Protein AF-A0A0S8G5G5-F1 (afdb_monomer_lite)

pLDDT: mean 78.83, std 19.25, range [35.25, 97.25]

Sequence (261 aa):
MRQYLTKAQRDAYEEDRRTFQDQLSNPAVQEKAAVRRELRKVEQILSTQSPPELKGADLDKAVKAEKELREEIVPNMLSQEEMRKNPPGAVGRERAFQKRYKEKILAWKNLRRAIERDSDDPDLSNLEVYRPTVSQLNMQNAQIPGRDYNFPSERFQANYDQVKWNKSNPETTMTALPDSYEVTSTEDVVLVDPATDESQNLRDEMRGIKAENETLKSSAGPAKPIHKRGKMSAEQRKIQSERMKAYHARKRAEKAAKEVS

Foldseek 3Di:
DDAADAQVRLVVLVVLLVVLVVLCVDPPNPPNVVSVVVNVVSVVNCVPRQADADDDPRLVVLVVLLVVLLVVLQVQADAPLCVQLVAPCSVVSNVVSCVVCVVSLRSNLSSQCNNPVNDPDPCSSPSVVSHHHPDDPASPNRPDGDPPPPPVDPVNVVVCVVDDPDPDDPPPDPPDPPPDPPPDDDDDDPPDDPPDPVVVVVVVVVVVVVVVVVVVVVPPPDDDDPPPPPPQDPVRVVVVVVVVVVVVVVVVVVVVVVVVD

Secondary structure (DSSP, 8-state):
-PPPPPHHHHHHHHHHHHHHHHHHH-TT-S-HHHHHHHHHHHHHHHHHHSPP---THHHHHHHHHHHHHHHHHGGGSPPHHHHHH--TTHHHHHHHHHHHHHHHHHHHHHHHHHHTTT---TTTT-GGGGS--------TT-SSPPP---SSPHHHHTT-TTS---TT-TT-------S--------------S--THHHHHHHHHHHHHHHHHHHHS--PPPPP--------HHHHHHHHHHHHHHHHHHHHHHHHHHH-

Structure (mmCIF, N/CA/C/O backbone):
data_AF-A0A0S8G5G5-F1
#
_entry.id   AF-A0A0S8G5G5-F1
#
loop_
_atom_site.group_PDB
_atom_site.id
_atom_site.type_symbol
_atom_site.label_atom_id
_atom_site.label_alt_id
_atom_site.label_comp_id
_atom_site.label_asym_id
_atom_site.label_entity_id
_atom_site.label_seq_id
_atom_site.pdbx_PDB_ins_code
_atom_site.Cartn_x
_atom_site.Cartn_y
_atom_site.Cartn_z
_atom_site.occupancy
_atom_site.B_iso_or_equiv
_atom_site.auth_seq_id
_atom_site.auth_comp_id
_atom_site.auth_asym_id
_atom_site.auth_atom_id
_atom_site.pdbx_PDB_model_num
ATOM 1 N N . MET A 1 1 ? -5.894 10.111 -3.283 1.00 79.38 1 MET A N 1
ATOM 2 C CA . MET A 1 1 ? -6.626 8.869 -2.945 1.00 79.38 1 MET A CA 1
ATOM 3 C C . MET A 1 1 ? -5.938 8.189 -1.763 1.00 79.38 1 MET A C 1
ATOM 5 O O . MET A 1 1 ? -4.712 8.140 -1.764 1.00 79.38 1 MET A O 1
ATOM 9 N N . ARG A 1 2 ? -6.680 7.753 -0.736 1.00 87.75 2 ARG A N 1
ATOM 10 C CA . ARG A 1 2 ? -6.112 6.969 0.380 1.00 87.75 2 ARG A CA 1
ATOM 11 C C . ARG A 1 2 ? -6.119 5.485 0.014 1.00 87.75 2 ARG A C 1
ATOM 13 O O . ARG A 1 2 ? -6.984 5.055 -0.743 1.00 87.75 2 ARG A O 1
ATOM 20 N N . GLN A 1 3 ? -5.141 4.742 0.515 1.00 91.69 3 GLN A N 1
ATOM 21 C CA . GLN A 1 3 ? -5.057 3.301 0.312 1.00 91.69 3 GLN A CA 1
ATOM 22 C C . GLN A 1 3 ? -5.975 2.592 1.314 1.00 91.69 3 GLN A C 1
ATOM 24 O O . GLN A 1 3 ? -6.010 2.993 2.477 1.00 91.69 3 GLN A O 1
ATOM 29 N N . TYR A 1 4 ? -6.711 1.572 0.875 1.00 94.56 4 TYR A N 1
ATOM 30 C CA . TYR A 1 4 ? -7.494 0.732 1.783 1.00 94.56 4 TYR A CA 1
ATOM 31 C C . TYR A 1 4 ? -6.597 -0.142 2.652 1.00 94.56 4 TYR A C 1
ATOM 33 O O . TYR A 1 4 ? -5.472 -0.431 2.262 1.00 94.56 4 TYR A O 1
ATOM 41 N N . LEU A 1 5 ? -7.086 -0.589 3.802 1.00 93.81 5 LEU A N 1
ATOM 42 C CA . LEU A 1 5 ? -6.375 -1.497 4.705 1.00 93.81 5 LEU A CA 1
ATOM 43 C C . LEU A 1 5 ? -6.316 -2.925 4.141 1.00 93.81 5 LEU A C 1
ATOM 45 O O . LEU A 1 5 ? -7.203 -3.336 3.394 1.00 93.81 5 LEU A O 1
ATOM 49 N N . THR A 1 6 ? -5.265 -3.677 4.481 1.00 93.25 6 THR A N 1
ATOM 50 C CA . THR A 1 6 ? -5.245 -5.139 4.263 1.00 93.25 6 THR A CA 1
ATOM 51 C C . THR A 1 6 ? -6.151 -5.843 5.274 1.00 93.25 6 THR A C 1
ATOM 53 O O . THR A 1 6 ? -6.506 -5.246 6.291 1.00 93.25 6 THR A O 1
ATOM 56 N N . LYS A 1 7 ? -6.499 -7.117 5.040 1.00 92.88 7 LYS A N 1
ATOM 57 C CA . LYS A 1 7 ? -7.251 -7.926 6.012 1.00 92.88 7 LYS A CA 1
ATOM 58 C C . LYS A 1 7 ? -6.586 -7.929 7.389 1.00 92.88 7 LYS A C 1
ATOM 60 O O . LYS A 1 7 ? -7.182 -7.417 8.325 1.00 92.88 7 LYS A O 1
ATOM 65 N N . ALA A 1 8 ? -5.314 -8.317 7.465 1.00 93.00 8 ALA A N 1
ATOM 66 C CA . ALA A 1 8 ? -4.553 -8.314 8.717 1.00 93.00 8 ALA A CA 1
ATOM 67 C C . ALA A 1 8 ? -4.558 -6.953 9.446 1.00 93.00 8 ALA A C 1
ATOM 69 O O . ALA A 1 8 ? -4.648 -6.897 10.668 1.00 93.00 8 ALA A O 1
ATOM 70 N N . GLN A 1 9 ? -4.489 -5.836 8.710 1.00 93.69 9 GLN A N 1
ATOM 71 C CA . GLN A 1 9 ? -4.572 -4.503 9.316 1.00 93.69 9 GLN A CA 1
ATOM 72 C C . GLN A 1 9 ? -5.971 -4.198 9.856 1.00 93.69 9 GLN A C 1
ATOM 74 O O . GLN A 1 9 ? -6.088 -3.571 10.904 1.00 93.69 9 GLN A O 1
ATOM 79 N N . ARG A 1 10 ? -7.030 -4.606 9.147 1.00 94.38 10 ARG A N 1
ATOM 80 C CA . ARG A 1 10 ? -8.406 -4.443 9.631 1.00 94.38 10 ARG A CA 1
ATOM 81 C C . ARG A 1 10 ? -8.645 -5.276 10.876 1.00 94.38 10 ARG A C 1
ATOM 83 O O . ARG A 1 10 ? -9.147 -4.719 11.840 1.00 94.38 10 ARG A O 1
ATOM 90 N N . ASP A 1 11 ? -8.214 -6.532 10.875 1.00 95.06 11 ASP A N 1
ATOM 91 C CA . ASP A 1 11 ? -8.360 -7.438 12.016 1.00 95.06 11 ASP A CA 1
ATOM 92 C C . ASP A 1 11 ? -7.661 -6.856 13.258 1.00 95.06 11 ASP A C 1
ATOM 94 O O . ASP A 1 11 ? -8.265 -6.786 14.327 1.00 95.06 11 ASP A O 1
ATOM 98 N N . ALA A 1 12 ? -6.449 -6.307 13.099 1.00 95.94 12 ALA A N 1
ATOM 99 C CA . ALA A 1 12 ? -5.741 -5.607 14.174 1.00 95.94 12 ALA A CA 1
ATOM 100 C C . ALA A 1 12 ? -6.501 -4.365 14.682 1.00 95.94 12 ALA A C 1
ATOM 102 O O . ALA A 1 12 ? -6.643 -4.167 15.886 1.00 95.94 12 ALA A O 1
ATOM 103 N N . TYR A 1 13 ? -7.046 -3.534 13.787 1.00 96.56 13 TYR A N 1
ATOM 104 C CA . TYR A 1 13 ? -7.855 -2.381 14.201 1.00 96.56 13 TYR A CA 1
ATOM 105 C C . TYR A 1 13 ? -9.195 -2.784 14.831 1.00 96.56 13 TYR A C 1
ATOM 107 O O . TYR A 1 13 ? -9.725 -2.061 15.675 1.00 96.56 13 TYR A O 1
ATOM 115 N N . GLU A 1 14 ? -9.774 -3.914 14.435 1.00 96.31 14 GLU A N 1
ATOM 116 C CA . GLU A 1 14 ? -10.970 -4.462 15.070 1.00 96.31 14 GLU A CA 1
ATOM 117 C C . GLU A 1 14 ? -10.671 -4.996 16.473 1.00 96.31 14 GLU A C 1
ATOM 119 O O . GLU A 1 14 ? -11.476 -4.784 17.383 1.00 96.31 14 GLU A O 1
ATOM 124 N N . GLU A 1 15 ? -9.513 -5.622 16.675 1.00 97.25 15 GLU A N 1
ATOM 125 C CA . GLU A 1 15 ? -9.017 -6.025 17.992 1.00 97.25 15 GLU A CA 1
ATOM 126 C C . GLU A 1 15 ? -8.741 -4.810 18.888 1.00 97.25 15 GLU A C 1
ATOM 128 O O . GLU A 1 15 ? -9.210 -4.768 20.029 1.00 97.25 15 GLU A O 1
ATOM 133 N N . ASP A 1 16 ? -8.094 -3.768 18.361 1.00 95.94 16 ASP A N 1
ATOM 134 C CA . ASP A 1 16 ? -7.905 -2.494 19.066 1.00 95.94 16 ASP A CA 1
ATOM 135 C C . ASP A 1 16 ? -9.255 -1.882 19.465 1.00 95.94 16 ASP A C 1
ATOM 137 O O . ASP A 1 16 ? -9.437 -1.421 20.595 1.00 95.94 16 ASP A O 1
ATOM 141 N N . ARG A 1 17 ? -10.245 -1.910 18.559 1.00 96.38 17 ARG A N 1
ATOM 142 C CA . ARG A 1 17 ? -11.601 -1.420 18.842 1.00 96.38 17 ARG A CA 1
ATOM 143 C C . ARG A 1 17 ? -12.228 -2.175 20.014 1.00 96.38 17 ARG A C 1
ATOM 145 O O . ARG A 1 17 ? -12.787 -1.529 20.899 1.00 96.38 17 ARG A O 1
ATOM 152 N N . ARG A 1 18 ? -12.134 -3.510 20.029 1.00 96.69 18 ARG A N 1
ATOM 153 C CA . ARG A 1 18 ? -12.639 -4.353 21.130 1.00 96.69 18 ARG A CA 1
ATOM 154 C C . ARG A 1 18 ? -11.915 -4.028 22.434 1.00 96.69 18 ARG A C 1
ATOM 156 O O . ARG A 1 18 ? -12.561 -3.724 23.430 1.00 96.69 18 ARG A O 1
ATOM 163 N N . THR A 1 19 ? -10.589 -3.945 22.388 1.00 95.56 19 THR A N 1
ATOM 164 C CA . THR A 1 19 ? -9.748 -3.618 23.545 1.00 95.56 19 THR A CA 1
ATOM 165 C C . THR A 1 19 ? -10.120 -2.264 24.154 1.00 95.56 19 THR A C 1
ATOM 167 O O . THR A 1 19 ? -10.274 -2.145 25.370 1.00 95.56 19 THR A O 1
ATOM 170 N N . PHE A 1 20 ? -10.326 -1.227 23.336 1.00 95.38 20 PHE A N 1
ATOM 171 C CA . PHE A 1 20 ? -10.750 0.085 23.832 1.00 95.38 20 PHE A CA 1
ATOM 172 C C . PHE A 1 20 ? -12.186 0.090 24.368 1.00 95.38 20 PHE A C 1
ATOM 174 O O . PHE A 1 20 ? -12.475 0.817 25.320 1.00 95.38 20 PHE A O 1
ATOM 181 N N . GLN A 1 21 ? -13.086 -0.713 23.798 1.00 95.06 21 GLN A N 1
ATOM 182 C CA . GLN A 1 21 ? -14.440 -0.891 24.329 1.00 95.06 21 GLN A CA 1
ATOM 183 C C . GLN A 1 21 ? -14.411 -1.570 25.708 1.00 95.06 21 GLN A C 1
ATOM 185 O O . GLN A 1 21 ? -15.062 -1.081 26.634 1.00 95.06 21 GLN A O 1
ATOM 190 N N . ASP A 1 22 ? -13.584 -2.600 25.884 1.00 94.88 22 ASP A N 1
ATOM 191 C CA . ASP A 1 22 ? -13.399 -3.296 27.163 1.00 94.88 22 ASP A CA 1
ATOM 192 C C . ASP A 1 22 ? -12.738 -2.397 28.221 1.00 94.88 22 ASP A C 1
ATOM 194 O O . ASP A 1 22 ? -13.136 -2.367 29.386 1.00 94.88 22 ASP A O 1
ATOM 198 N N . GLN A 1 23 ? -11.774 -1.563 27.825 1.00 93.00 23 GLN A N 1
ATOM 199 C CA . GLN A 1 23 ? -11.198 -0.555 28.722 1.00 93.00 23 GLN A CA 1
ATOM 200 C C . GLN A 1 23 ? -12.226 0.496 29.165 1.00 93.00 23 GLN A C 1
ATOM 202 O O . GLN A 1 23 ? -12.142 1.012 30.280 1.00 93.00 23 GLN A O 1
ATOM 207 N N . LEU A 1 24 ? -13.200 0.832 28.314 1.00 93.12 24 LEU A N 1
ATOM 208 C CA . LEU A 1 24 ? -14.263 1.777 28.664 1.00 93.12 24 LEU A CA 1
ATOM 209 C C . LEU A 1 24 ? -15.336 1.164 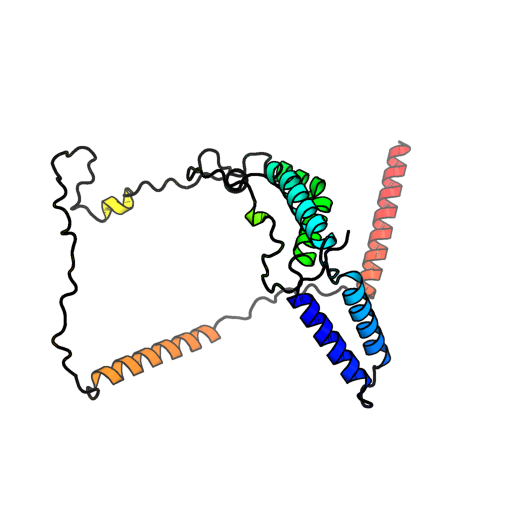29.563 1.00 93.12 24 LEU A C 1
ATOM 211 O O . LEU A 1 24 ? -15.915 1.899 30.373 1.00 93.12 24 LEU A O 1
ATOM 215 N N . SER A 1 25 ? -15.590 -0.141 29.432 1.00 93.50 25 SER A N 1
ATOM 216 C CA . SER A 1 25 ? -16.509 -0.871 30.309 1.00 93.50 25 SER A CA 1
ATOM 217 C C . SER A 1 25 ? -15.937 -1.007 31.724 1.00 93.50 25 SER A C 1
ATOM 219 O O . SER A 1 25 ? -16.685 -0.915 32.699 1.00 93.50 25 SER A O 1
ATOM 221 N N . ASN A 1 26 ? -14.610 -1.108 31.860 1.00 92.12 26 ASN A N 1
ATOM 222 C CA . ASN A 1 26 ? -13.947 -1.182 33.156 1.00 92.12 26 ASN A CA 1
ATOM 223 C C . ASN A 1 26 ? -14.060 0.148 33.950 1.00 92.12 26 ASN A C 1
ATOM 225 O O . ASN A 1 26 ? -13.583 1.205 33.509 1.00 92.12 26 ASN A O 1
ATOM 229 N N . PRO A 1 27 ? -14.658 0.143 35.159 1.00 83.81 27 PRO A N 1
ATOM 230 C CA . PRO A 1 27 ? -14.779 1.339 35.987 1.00 83.81 27 PRO A CA 1
ATOM 231 C C . PRO A 1 27 ? -13.440 1.861 36.532 1.00 83.81 27 PRO A C 1
ATOM 233 O O . PRO A 1 27 ? -13.351 3.058 36.795 1.00 83.81 27 PRO A O 1
ATOM 236 N N . ALA A 1 28 ? -12.409 1.017 36.653 1.00 88.94 28 ALA A N 1
ATOM 237 C CA . ALA A 1 28 ? -11.119 1.357 37.266 1.00 88.94 28 ALA A CA 1
ATOM 238 C C . ALA A 1 28 ? -10.179 2.182 36.366 1.00 88.94 28 ALA A C 1
ATOM 240 O O . ALA A 1 28 ? -9.167 2.706 36.833 1.00 88.94 28 ALA A O 1
ATOM 241 N N . VAL A 1 29 ? -10.491 2.315 35.075 1.00 86.81 29 VAL A N 1
ATOM 242 C CA . VAL A 1 29 ? -9.669 3.091 34.139 1.00 86.81 29 VAL A CA 1
ATOM 243 C C . VAL A 1 29 ? -9.849 4.584 34.409 1.00 86.81 29 VAL A C 1
ATOM 245 O O . VAL A 1 29 ? -10.935 5.132 34.223 1.00 86.81 29 VAL A O 1
ATOM 248 N N . GLN A 1 30 ? -8.769 5.255 34.819 1.00 80.81 30 GLN A N 1
ATOM 249 C CA . GLN A 1 30 ? -8.780 6.689 35.133 1.00 80.81 30 GLN A CA 1
ATOM 250 C C . GLN A 1 30 ? -8.846 7.560 33.865 1.00 80.81 30 GLN A C 1
ATOM 252 O O . GLN A 1 30 ? -9.561 8.561 33.823 1.00 80.81 30 GLN A O 1
ATOM 257 N N . GLU A 1 31 ? -8.179 7.154 32.781 1.00 90.00 31 GLU A N 1
ATOM 258 C CA . GLU A 1 31 ? -8.061 7.952 31.551 1.00 90.00 31 GLU A CA 1
ATOM 259 C C . GLU A 1 31 ? -9.135 7.649 30.486 1.00 90.00 31 GLU A C 1
ATOM 261 O O . GLU A 1 31 ? -8.852 7.561 29.288 1.00 90.00 31 GLU A O 1
ATOM 266 N N . LYS A 1 32 ? -10.414 7.545 30.870 1.00 91.62 32 LYS A N 1
ATOM 267 C CA . LYS A 1 32 ? -11.506 7.224 29.917 1.00 91.62 32 LYS A CA 1
ATOM 268 C C . LYS A 1 32 ? -11.604 8.199 28.739 1.00 91.62 32 LYS A C 1
ATOM 270 O O . LYS A 1 32 ? -12.012 7.823 27.641 1.00 91.62 32 LYS A O 1
ATOM 275 N N . ALA A 1 33 ? -11.238 9.465 28.945 1.00 92.88 33 ALA A N 1
ATOM 276 C CA . ALA A 1 33 ? -11.252 10.476 27.890 1.00 92.88 33 ALA A CA 1
ATOM 277 C C . ALA A 1 33 ? -10.205 10.208 26.795 1.00 92.88 33 ALA A C 1
ATOM 279 O O . ALA A 1 33 ? -10.488 10.460 25.622 1.00 92.88 33 ALA A O 1
ATOM 280 N N . ALA A 1 34 ? -9.027 9.689 27.157 1.00 93.56 34 ALA A N 1
ATOM 281 C CA . ALA A 1 34 ? -7.992 9.313 26.198 1.00 93.56 34 ALA A CA 1
ATOM 282 C C . ALA A 1 34 ? -8.438 8.089 25.387 1.00 93.56 34 ALA A C 1
ATOM 284 O O . ALA A 1 34 ? -8.438 8.142 24.158 1.00 93.56 34 ALA A O 1
ATOM 285 N N . VAL A 1 35 ? -8.959 7.060 26.063 1.00 94.38 35 VAL A N 1
ATOM 286 C CA . VAL A 1 35 ? -9.471 5.839 25.417 1.00 94.38 35 VAL A CA 1
ATOM 287 C C . VAL A 1 35 ? -10.595 6.152 24.422 1.00 94.38 35 VAL A C 1
ATOM 289 O O . VAL A 1 35 ? -10.570 5.678 23.291 1.00 94.38 35 VAL A O 1
ATOM 292 N N . ARG A 1 36 ? -11.539 7.045 24.762 1.00 94.69 36 ARG A N 1
ATOM 293 C CA . ARG A 1 36 ? -12.586 7.492 23.816 1.00 94.69 36 ARG A CA 1
ATOM 294 C C . ARG A 1 36 ? -12.025 8.194 22.579 1.00 94.69 36 ARG A C 1
ATOM 296 O O . ARG A 1 36 ? -12.621 8.102 21.508 1.00 94.69 36 ARG A O 1
ATOM 303 N N . ARG A 1 37 ? -10.925 8.945 22.712 1.00 96.19 37 ARG A N 1
ATOM 304 C CA . ARG A 1 37 ? -10.281 9.607 21.566 1.00 96.19 37 ARG A CA 1
ATOM 305 C C . ARG A 1 37 ? -9.623 8.583 20.653 1.00 96.19 37 ARG A C 1
ATOM 307 O O . ARG A 1 37 ? -9.765 8.715 19.442 1.00 96.19 37 ARG A O 1
ATOM 314 N N . GLU A 1 38 ? -8.942 7.588 21.215 1.00 95.31 38 GLU A N 1
ATOM 315 C CA . GLU A 1 38 ? -8.343 6.506 20.428 1.00 95.31 38 GLU A CA 1
ATOM 316 C C . GLU A 1 38 ? -9.413 5.646 19.749 1.00 95.31 38 GLU A C 1
ATOM 318 O O . GLU A 1 38 ? -9.332 5.441 18.540 1.00 95.31 38 GLU A O 1
ATOM 323 N N . LEU A 1 39 ? -10.490 5.283 20.455 1.00 96.00 39 LEU A N 1
ATOM 324 C CA . LEU A 1 39 ? -11.621 4.556 19.870 1.00 96.00 39 LEU A CA 1
ATOM 325 C C . LEU A 1 39 ? -12.202 5.289 18.651 1.00 96.00 39 LEU A C 1
ATOM 327 O O . LEU A 1 39 ? -12.326 4.702 17.580 1.00 96.00 39 LEU A O 1
ATOM 331 N N . ARG A 1 40 ? -12.464 6.598 18.771 1.00 96.75 40 ARG A N 1
ATOM 332 C CA . ARG A 1 40 ? -12.957 7.414 17.647 1.00 96.75 40 ARG A CA 1
ATOM 333 C C . ARG A 1 40 ? -11.990 7.437 16.466 1.00 96.75 40 ARG A C 1
ATOM 335 O O . ARG A 1 40 ? -12.431 7.472 15.322 1.00 96.75 40 ARG A O 1
ATOM 342 N N . LYS A 1 41 ? -10.675 7.447 16.710 1.00 96.06 41 LYS A N 1
ATOM 343 C CA . LYS A 1 41 ? -9.682 7.385 15.625 1.00 96.06 41 LYS A CA 1
ATOM 344 C C . LYS A 1 41 ? -9.720 6.032 14.926 1.00 96.06 41 LYS A C 1
ATOM 346 O O . LYS A 1 41 ? -9.705 6.010 13.699 1.00 96.06 41 LYS A O 1
ATOM 351 N N . VAL A 1 42 ? -9.782 4.936 15.682 1.00 96.69 42 VAL A N 1
ATOM 352 C CA . VAL A 1 42 ? -9.875 3.577 15.131 1.00 96.69 42 VAL A CA 1
ATOM 353 C C . VAL A 1 42 ? -11.157 3.416 14.317 1.00 96.69 42 VAL A C 1
ATOM 355 O O . VAL A 1 42 ? -11.098 2.988 13.169 1.00 96.69 42 VAL A O 1
ATOM 358 N N . GLU A 1 43 ? -12.301 3.861 14.837 1.00 96.25 43 GLU A N 1
ATOM 359 C CA . GLU A 1 43 ? -13.579 3.864 14.111 1.00 96.25 43 GLU A CA 1
ATOM 360 C C . GLU A 1 43 ? -13.520 4.723 12.839 1.00 96.25 43 GLU A C 1
ATOM 362 O O . GLU A 1 43 ? -14.009 4.317 11.782 1.00 96.25 43 GLU A O 1
ATOM 367 N N . GLN A 1 44 ? -12.862 5.885 12.892 1.00 96.19 44 GLN A N 1
ATOM 368 C CA . GLN A 1 44 ? -12.650 6.724 11.712 1.00 96.19 44 GLN A CA 1
ATOM 369 C C . GLN A 1 44 ? -11.761 6.026 10.672 1.00 96.19 44 GLN A C 1
ATOM 371 O O . GLN A 1 44 ? -12.004 6.135 9.470 1.00 96.19 44 GLN A O 1
ATOM 376 N N . ILE A 1 45 ? -10.716 5.319 11.103 1.00 94.94 45 ILE A N 1
ATOM 377 C CA . ILE A 1 45 ? -9.826 4.567 10.211 1.00 94.94 45 ILE A CA 1
ATOM 378 C C . ILE A 1 45 ? -10.587 3.405 9.570 1.00 94.94 45 ILE A C 1
ATOM 380 O O . ILE A 1 45 ? -10.593 3.305 8.344 1.00 94.94 45 ILE A O 1
ATOM 384 N N . LEU A 1 46 ? -11.286 2.595 10.368 1.00 94.81 46 LEU A N 1
ATOM 385 C CA . LEU A 1 46 ? -12.085 1.469 9.888 1.00 94.81 46 LEU A CA 1
ATOM 386 C C . LEU A 1 46 ? -13.185 1.927 8.925 1.00 94.81 46 LEU A C 1
ATOM 388 O O . LEU A 1 46 ? -13.355 1.322 7.875 1.00 94.81 46 LEU A O 1
ATOM 392 N N . SER A 1 47 ? -13.886 3.023 9.210 1.00 93.25 47 SER A N 1
ATOM 393 C CA . SER A 1 47 ? -14.936 3.534 8.314 1.00 93.25 47 SER A CA 1
ATOM 394 C C . SER A 1 47 ? -14.392 4.127 7.011 1.00 93.25 47 SER A C 1
ATOM 396 O O . SER A 1 47 ? -15.012 3.970 5.964 1.00 93.25 47 SER A O 1
ATOM 398 N N . THR A 1 48 ? -13.238 4.802 7.042 1.00 93.00 48 THR A N 1
ATOM 399 C CA . THR A 1 48 ? -12.698 5.478 5.847 1.00 93.00 48 THR A CA 1
ATOM 400 C C . THR A 1 48 ? -11.792 4.613 4.980 1.00 93.00 48 THR A C 1
ATOM 402 O O . THR A 1 48 ? -11.645 4.906 3.793 1.00 93.00 48 THR A O 1
ATOM 405 N N . GLN A 1 49 ? -11.137 3.602 5.554 1.00 94.00 49 GLN A N 1
ATOM 406 C CA . GLN A 1 49 ? -10.105 2.814 4.875 1.00 94.00 49 GLN A CA 1
ATOM 407 C C . GLN A 1 49 ? -10.461 1.331 4.732 1.00 94.00 49 GLN A C 1
ATOM 409 O O . GLN A 1 49 ? -9.680 0.594 4.129 1.00 94.00 49 GLN A O 1
ATOM 414 N N . SER A 1 50 ? -11.610 0.872 5.234 1.00 93.12 50 SER A N 1
ATOM 415 C CA . SER A 1 50 ? -12.069 -0.484 4.924 1.00 93.12 50 SER A CA 1
ATOM 416 C C . SER A 1 50 ? -12.528 -0.573 3.465 1.00 93.12 50 SER A C 1
ATOM 418 O O . SER A 1 50 ? -13.298 0.286 3.026 1.00 93.12 50 SER A O 1
ATOM 420 N N . PRO A 1 51 ? -12.085 -1.594 2.707 1.00 92.62 51 PRO A N 1
ATOM 421 C CA . PRO A 1 51 ? -12.603 -1.842 1.370 1.00 92.62 51 PRO A CA 1
ATOM 422 C C . PRO A 1 51 ? -14.124 -2.087 1.398 1.00 92.62 51 PRO A C 1
ATOM 424 O O . PRO A 1 51 ? -14.604 -2.783 2.302 1.00 92.62 51 PRO A O 1
ATOM 427 N N . PRO A 1 52 ? -14.884 -1.555 0.424 1.00 90.62 52 PRO A N 1
ATOM 428 C CA . PRO A 1 52 ? -16.313 -1.829 0.302 1.00 90.62 52 PRO A CA 1
ATOM 429 C C . PRO A 1 52 ? -16.571 -3.301 -0.049 1.00 90.62 52 PRO A C 1
ATOM 431 O O . PRO A 1 52 ? -15.751 -3.945 -0.700 1.00 90.62 52 PRO A O 1
ATOM 434 N N . GLU A 1 53 ? -17.729 -3.831 0.353 1.00 90.12 53 GLU A N 1
ATOM 435 C CA . GLU A 1 53 ? -18.191 -5.146 -0.112 1.00 90.12 53 GLU A CA 1
ATOM 436 C C . GLU A 1 53 ? -18.754 -5.017 -1.519 1.00 90.12 53 GLU A C 1
ATOM 438 O O . GLU A 1 53 ? -19.799 -4.400 -1.721 1.00 90.12 53 GLU A O 1
ATOM 443 N N . LEU A 1 54 ? -18.062 -5.605 -2.488 1.00 91.50 54 LEU A N 1
ATOM 444 C CA . LEU A 1 54 ? -18.522 -5.670 -3.868 1.00 91.50 54 LEU A CA 1
ATOM 445 C C . LEU A 1 54 ? -19.248 -7.000 -4.093 1.00 91.50 54 LEU A C 1
ATOM 447 O O . LEU A 1 54 ? -18.733 -8.058 -3.736 1.00 91.50 54 LEU A O 1
ATOM 451 N N . LYS A 1 55 ? -20.455 -6.953 -4.666 1.00 92.19 55 LYS A N 1
ATOM 452 C CA . LYS A 1 55 ? -21.266 -8.138 -4.995 1.00 92.19 55 LYS A CA 1
ATOM 453 C C . LYS A 1 55 ? -21.890 -7.974 -6.384 1.00 92.19 55 LYS A C 1
ATOM 455 O O . LYS A 1 55 ? -22.229 -6.861 -6.784 1.00 92.19 55 LYS A O 1
ATOM 460 N N . GLY A 1 56 ? -22.060 -9.083 -7.106 1.00 92.50 56 GLY A N 1
ATOM 461 C CA . GLY A 1 56 ? -22.725 -9.113 -8.415 1.00 92.50 56 GLY A CA 1
ATOM 462 C C . GLY A 1 56 ? -22.076 -8.184 -9.449 1.00 92.50 56 GLY A C 1
ATOM 463 O O . GLY A 1 56 ? -20.859 -8.158 -9.588 1.00 92.50 56 GLY A O 1
ATOM 464 N N . ALA A 1 57 ? -22.888 -7.379 -10.139 1.00 93.56 57 ALA A N 1
ATOM 465 C CA . ALA A 1 57 ? -22.444 -6.537 -11.254 1.00 93.56 57 ALA A CA 1
ATOM 466 C C . ALA A 1 57 ? -21.350 -5.512 -10.893 1.00 93.56 57 ALA A C 1
ATOM 468 O O . ALA A 1 57 ? -20.569 -5.109 -11.756 1.00 93.56 57 ALA A O 1
ATOM 469 N N . ASP A 1 58 ? -21.280 -5.065 -9.638 1.00 92.75 58 ASP A N 1
ATOM 470 C CA . ASP A 1 58 ? -20.242 -4.121 -9.215 1.00 92.75 58 ASP A CA 1
ATOM 471 C C . ASP A 1 58 ? -18.884 -4.805 -9.019 1.00 92.75 58 ASP A C 1
ATOM 473 O O . ASP A 1 58 ? -17.848 -4.174 -9.239 1.00 92.75 58 ASP A O 1
ATOM 477 N N . LEU A 1 59 ? -18.879 -6.106 -8.702 1.00 93.56 59 LEU A N 1
ATOM 478 C CA . LEU A 1 59 ? -17.665 -6.921 -8.713 1.00 93.56 59 LEU A CA 1
ATOM 479 C C . LEU A 1 59 ? -17.126 -7.049 -10.143 1.00 93.56 59 LEU A C 1
ATOM 481 O O . LEU A 1 59 ? -15.948 -6.790 -10.370 1.00 93.56 59 LEU A O 1
ATOM 485 N N . ASP A 1 60 ? -17.990 -7.347 -11.115 1.00 94.62 60 ASP A N 1
ATOM 486 C CA . ASP A 1 60 ? -17.589 -7.486 -12.523 1.00 94.62 60 ASP A CA 1
ATOM 487 C C . ASP A 1 60 ? -17.000 -6.184 -13.081 1.00 94.62 60 ASP A C 1
ATOM 489 O O . ASP A 1 60 ? -15.963 -6.187 -13.751 1.00 94.62 60 ASP A O 1
ATOM 493 N N . LYS A 1 61 ? -17.618 -5.039 -12.753 1.00 95.25 61 LYS A N 1
ATOM 494 C CA . LYS A 1 61 ? -17.078 -3.714 -13.098 1.00 95.25 61 LYS A CA 1
ATOM 495 C C . LYS A 1 61 ? -15.714 -3.475 -12.459 1.00 95.25 61 LYS A C 1
ATOM 497 O O . LYS A 1 61 ? -14.821 -2.958 -13.126 1.00 95.25 61 LYS A O 1
ATOM 502 N N . ALA A 1 62 ? -15.546 -3.834 -11.186 1.00 94.75 62 ALA A N 1
ATOM 503 C CA . ALA A 1 62 ? -14.283 -3.659 -10.478 1.00 94.75 62 ALA A CA 1
ATOM 504 C C . ALA A 1 62 ? -13.171 -4.540 -11.059 1.00 94.75 62 ALA A C 1
ATOM 506 O O . ALA A 1 62 ? -12.057 -4.057 -11.242 1.00 94.75 62 ALA A O 1
ATOM 507 N N . VAL A 1 63 ? -13.476 -5.792 -11.409 1.00 95.88 63 VAL A N 1
ATOM 508 C CA . VAL A 1 63 ? -12.542 -6.713 -12.078 1.00 95.88 63 VAL A CA 1
ATOM 509 C C . VAL A 1 63 ? -12.151 -6.182 -13.458 1.00 95.88 63 VAL A C 1
ATOM 511 O O . VAL A 1 63 ? -10.973 -6.185 -13.814 1.00 95.88 63 VAL A O 1
ATOM 514 N N . LYS A 1 64 ? -13.110 -5.654 -14.227 1.00 96.81 64 LYS A N 1
ATOM 515 C CA . LYS A 1 64 ? -12.821 -5.023 -15.520 1.00 96.81 64 LYS A CA 1
ATOM 516 C C . LYS A 1 64 ? -11.910 -3.799 -15.364 1.00 96.81 64 LYS A C 1
ATOM 518 O O . LYS A 1 64 ? -10.900 -3.706 -16.057 1.00 96.81 64 LYS A O 1
ATOM 523 N N . ALA A 1 65 ? -12.224 -2.907 -14.426 1.00 96.31 65 ALA A N 1
ATOM 524 C CA . ALA A 1 65 ? -11.418 -1.718 -14.150 1.00 96.31 65 ALA A CA 1
ATOM 525 C C . ALA A 1 65 ? -10.012 -2.065 -13.621 1.00 96.31 65 ALA A C 1
ATOM 527 O O . ALA A 1 65 ? -9.041 -1.387 -13.952 1.00 96.31 65 ALA A O 1
ATOM 528 N N . GLU A 1 66 ? -9.882 -3.130 -12.820 1.00 96.25 66 GLU A N 1
ATOM 529 C CA . GLU A 1 66 ? -8.589 -3.656 -12.366 1.00 96.25 66 GLU A CA 1
ATOM 530 C C . GLU A 1 66 ? -7.721 -4.058 -13.556 1.00 96.25 66 GLU A C 1
ATOM 532 O O . GLU A 1 66 ? -6.566 -3.634 -13.641 1.00 96.25 66 GLU A O 1
ATOM 537 N N . LYS A 1 67 ? -8.296 -4.815 -14.495 1.00 96.25 67 LYS A N 1
ATOM 538 C CA . LYS A 1 67 ? -7.603 -5.271 -15.697 1.00 96.25 67 LYS A CA 1
ATOM 539 C C . LYS A 1 67 ? -7.186 -4.103 -16.592 1.00 96.25 67 LYS A C 1
ATOM 541 O O . LYS A 1 67 ? -6.029 -4.054 -16.996 1.00 96.25 67 LYS A O 1
ATOM 546 N N . GLU A 1 68 ? -8.080 -3.147 -16.841 1.00 97.12 68 GLU A N 1
ATOM 547 C CA . GLU A 1 68 ? -7.790 -1.950 -17.648 1.00 97.12 68 GLU A CA 1
ATOM 548 C C . GLU A 1 68 ? -6.646 -1.118 -17.048 1.00 97.12 68 GLU A C 1
ATOM 550 O O . GLU A 1 68 ? -5.706 -0.741 -17.749 1.00 97.12 68 GLU A O 1
ATOM 555 N N . LEU A 1 69 ? -6.669 -0.880 -15.730 1.00 96.44 69 LEU A N 1
ATOM 556 C CA . LEU A 1 69 ? -5.581 -0.173 -15.050 1.00 96.44 69 LEU A CA 1
ATOM 557 C C . LEU A 1 69 ? -4.267 -0.949 -15.125 1.00 96.44 69 LEU A C 1
ATOM 559 O O . LEU A 1 69 ? -3.212 -0.346 -15.314 1.00 96.44 69 LEU A O 1
ATOM 563 N N . ARG A 1 70 ? -4.307 -2.276 -14.984 1.00 95.31 70 ARG A N 1
ATOM 564 C CA . ARG A 1 70 ? -3.109 -3.112 -15.092 1.00 95.31 70 ARG A CA 1
ATOM 565 C C . ARG A 1 70 ? -2.509 -3.038 -16.495 1.00 95.31 70 ARG A C 1
ATOM 567 O O . ARG A 1 70 ? -1.306 -2.820 -16.619 1.00 95.31 70 ARG A O 1
ATOM 574 N N . GLU A 1 71 ? -3.335 -3.173 -17.528 1.00 95.56 71 GLU A N 1
ATOM 575 C CA . GLU A 1 71 ? -2.927 -3.070 -18.934 1.00 95.56 71 GLU A CA 1
ATOM 576 C C . GLU A 1 71 ? -2.374 -1.684 -19.281 1.00 95.56 71 GLU A C 1
ATOM 578 O O . GLU A 1 71 ? -1.473 -1.574 -20.107 1.00 95.56 71 GLU A O 1
ATOM 583 N N . GLU A 1 72 ? -2.837 -0.628 -18.612 1.00 95.56 72 GLU A N 1
ATOM 584 C CA . GLU A 1 72 ? -2.271 0.708 -18.778 1.00 95.56 72 GLU A CA 1
ATOM 585 C C . GLU A 1 72 ? -0.929 0.886 -18.040 1.00 95.56 72 GLU A C 1
ATOM 587 O O . GLU A 1 72 ? 0.012 1.487 -18.569 1.00 95.56 72 GLU A O 1
ATOM 592 N N . ILE A 1 73 ? -0.820 0.395 -16.803 1.00 95.69 73 ILE A N 1
ATOM 593 C CA . ILE A 1 73 ? 0.352 0.642 -15.952 1.00 95.69 73 ILE A CA 1
ATOM 594 C C . ILE A 1 73 ? 1.545 -0.228 -16.371 1.00 95.69 73 ILE A C 1
ATOM 596 O O . ILE A 1 73 ? 2.658 0.288 -16.490 1.00 95.69 73 ILE A O 1
ATOM 600 N N . VAL A 1 74 ? 1.330 -1.529 -16.591 1.00 95.06 74 VAL A N 1
ATOM 601 C CA . VAL A 1 74 ? 2.400 -2.529 -16.775 1.00 95.06 74 VAL A CA 1
ATOM 602 C C . VAL A 1 74 ? 3.333 -2.220 -17.955 1.00 95.06 74 VAL A C 1
ATOM 604 O O . VAL A 1 74 ? 4.547 -2.256 -17.748 1.00 95.06 74 VAL A O 1
ATOM 607 N N . PRO A 1 75 ? 2.851 -1.843 -19.157 1.00 92.81 75 PRO A N 1
ATOM 608 C CA . PRO A 1 75 ? 3.732 -1.537 -20.290 1.00 92.81 75 PRO A CA 1
ATOM 609 C C . PRO A 1 75 ? 4.642 -0.324 -20.063 1.00 92.81 75 PRO A C 1
ATOM 611 O O . PRO A 1 75 ? 5.640 -0.158 -20.756 1.00 92.81 75 PRO A O 1
ATOM 614 N N . ASN A 1 76 ? 4.292 0.543 -19.109 1.00 93.19 76 ASN A N 1
ATOM 615 C CA . ASN A 1 76 ? 5.059 1.741 -18.777 1.00 93.19 76 ASN A CA 1
ATOM 616 C C . ASN A 1 76 ? 6.089 1.504 -17.658 1.00 93.19 76 ASN A C 1
ATOM 618 O O . ASN A 1 76 ? 6.872 2.409 -17.357 1.00 93.19 76 ASN A O 1
ATOM 622 N N . MET A 1 77 ? 6.082 0.325 -17.028 1.00 93.38 77 MET A N 1
ATOM 623 C CA . MET A 1 77 ? 7.080 -0.064 -16.034 1.00 93.38 77 MET A CA 1
ATOM 624 C C . MET A 1 77 ? 8.407 -0.393 -16.715 1.00 93.38 77 MET A C 1
ATOM 626 O O . MET A 1 77 ? 8.432 -0.990 -17.789 1.00 93.38 77 MET A O 1
ATOM 630 N N . LEU A 1 78 ? 9.525 -0.072 -16.057 1.00 92.12 78 LEU A N 1
ATOM 631 C CA . LEU A 1 78 ? 10.815 -0.613 -16.482 1.00 92.12 78 LEU A CA 1
ATOM 632 C C . LEU A 1 78 ? 10.791 -2.136 -16.351 1.00 92.12 78 LEU A C 1
ATOM 634 O O . LEU A 1 78 ? 10.263 -2.675 -15.372 1.00 92.12 78 LEU A O 1
ATOM 638 N N . SER A 1 79 ? 11.399 -2.828 -17.306 1.00 91.88 79 SER A N 1
ATOM 639 C CA . SER A 1 79 ? 11.539 -4.282 -17.226 1.00 91.88 79 SER A CA 1
ATOM 640 C C . SER A 1 79 ? 12.420 -4.696 -16.039 1.00 91.88 79 SER A C 1
ATOM 642 O O . SER A 1 79 ? 13.245 -3.920 -15.541 1.00 91.88 79 SER A O 1
ATOM 644 N N . GLN A 1 80 ? 12.275 -5.943 -15.583 1.00 89.31 80 GLN A N 1
ATOM 645 C CA . GLN A 1 80 ? 13.148 -6.496 -14.537 1.00 89.31 80 GLN A CA 1
ATOM 646 C C . GLN A 1 80 ? 14.631 -6.449 -14.946 1.00 89.31 80 GLN A C 1
ATOM 648 O O . GLN A 1 80 ? 15.501 -6.164 -14.123 1.00 89.31 80 GLN A O 1
ATOM 653 N N . GLU A 1 81 ? 14.925 -6.668 -16.229 1.00 87.31 81 GLU A N 1
ATOM 654 C CA . GLU A 1 81 ? 16.281 -6.601 -16.771 1.00 87.31 81 GLU A CA 1
ATOM 655 C C . GLU A 1 81 ? 16.859 -5.186 -16.717 1.00 87.31 81 GLU A C 1
ATOM 657 O O . GLU A 1 81 ? 17.986 -5.008 -16.258 1.00 87.31 81 GLU A O 1
ATOM 662 N N . GLU A 1 82 ? 16.095 -4.171 -17.128 1.00 88.06 82 GLU A N 1
ATOM 663 C CA . GLU A 1 82 ? 16.531 -2.775 -17.045 1.00 88.06 82 GLU A CA 1
ATOM 664 C C . GLU A 1 82 ? 16.762 -2.338 -15.599 1.00 88.06 82 GLU A C 1
ATOM 666 O O . GLU A 1 82 ? 17.732 -1.635 -15.326 1.00 88.06 82 GLU A O 1
ATOM 671 N N . MET A 1 83 ? 15.918 -2.780 -14.663 1.00 89.00 83 MET A N 1
ATOM 672 C CA . MET A 1 83 ? 16.118 -2.527 -13.234 1.00 89.00 83 MET A CA 1
ATOM 673 C C . MET A 1 83 ? 17.400 -3.189 -12.711 1.00 89.00 83 MET A C 1
ATOM 675 O O . MET A 1 83 ? 18.117 -2.592 -11.911 1.00 89.00 83 MET A O 1
ATOM 679 N N . ARG A 1 84 ? 17.720 -4.396 -13.194 1.00 86.88 84 ARG A N 1
ATOM 680 C CA . ARG A 1 84 ? 18.922 -5.149 -12.809 1.00 86.88 84 ARG A CA 1
ATOM 681 C C . ARG A 1 84 ? 20.206 -4.578 -13.417 1.00 86.88 84 ARG A C 1
ATOM 683 O O . ARG A 1 84 ? 21.212 -4.472 -12.723 1.00 86.88 84 ARG A O 1
ATOM 690 N N . LYS A 1 85 ? 20.190 -4.225 -14.706 1.00 87.31 85 LYS A N 1
ATOM 691 C CA . LYS A 1 85 ? 21.335 -3.627 -15.418 1.00 87.31 85 LYS A CA 1
ATOM 692 C C . LYS A 1 85 ? 21.541 -2.162 -15.028 1.00 87.31 85 LYS A C 1
ATOM 694 O O . LYS A 1 85 ? 22.667 -1.676 -15.072 1.00 87.31 85 LYS A O 1
ATOM 699 N N . ASN A 1 86 ? 20.467 -1.479 -14.637 1.00 89.00 86 ASN A N 1
ATOM 700 C CA . ASN A 1 86 ? 20.427 -0.062 -14.294 1.00 89.00 86 ASN A CA 1
ATOM 701 C C . ASN A 1 86 ? 21.174 0.826 -15.312 1.00 89.00 86 ASN A C 1
ATOM 703 O O . ASN A 1 86 ? 22.138 1.500 -14.943 1.00 89.00 86 ASN A O 1
ATOM 707 N N . PRO A 1 87 ? 20.776 0.831 -16.601 1.00 87.75 87 PRO A N 1
ATOM 708 C CA . PRO A 1 87 ? 21.431 1.674 -17.593 1.00 87.75 87 PRO A CA 1
ATOM 709 C C . PRO A 1 87 ? 21.331 3.159 -17.197 1.00 87.75 87 PRO A C 1
ATOM 711 O O . PRO A 1 87 ? 20.423 3.551 -16.451 1.00 87.75 87 PRO A O 1
ATOM 714 N N . PRO A 1 88 ? 22.240 4.020 -17.686 1.00 87.12 88 PRO A N 1
ATOM 715 C CA . PRO A 1 88 ? 22.239 5.435 -17.332 1.00 87.12 88 PRO A CA 1
ATOM 716 C C . PRO A 1 88 ? 20.866 6.068 -17.607 1.00 87.12 88 PRO A C 1
ATOM 718 O O . PRO A 1 88 ? 20.306 5.947 -18.693 1.00 87.12 88 PRO A O 1
ATOM 721 N N . GLY A 1 89 ? 20.293 6.718 -16.590 1.00 88.69 89 GLY A N 1
ATOM 722 C CA . GLY A 1 89 ? 18.963 7.335 -16.660 1.00 88.69 89 GLY A CA 1
ATOM 723 C C . GLY A 1 89 ? 17.780 6.424 -16.294 1.00 88.69 89 GLY A C 1
ATOM 724 O O . GLY A 1 89 ? 16.675 6.941 -16.115 1.00 88.69 89 GLY A O 1
ATOM 725 N N . ALA A 1 90 ? 17.974 5.113 -16.094 1.00 90.69 90 ALA A N 1
ATOM 726 C CA . ALA A 1 90 ? 16.908 4.185 -15.689 1.00 90.69 90 ALA A CA 1
ATOM 727 C C . ALA A 1 90 ? 16.224 4.600 -14.378 1.00 90.69 90 ALA A C 1
ATOM 729 O O . ALA A 1 90 ? 15.001 4.709 -14.333 1.00 90.69 90 ALA A O 1
ATOM 730 N N . VAL A 1 91 ? 17.005 4.958 -13.352 1.00 90.75 91 VAL A N 1
ATOM 731 C CA . VAL A 1 91 ? 16.475 5.476 -12.074 1.00 90.75 91 VAL A CA 1
ATOM 732 C C . VAL A 1 91 ? 15.583 6.706 -12.280 1.00 90.75 91 VAL A C 1
ATOM 734 O O . VAL A 1 91 ? 14.564 6.861 -11.608 1.00 90.75 91 VAL A O 1
ATOM 737 N N . GLY A 1 92 ? 15.954 7.595 -13.206 1.00 94.31 92 GLY A N 1
ATOM 738 C CA . GLY A 1 92 ? 15.168 8.784 -13.535 1.00 94.31 92 GLY A CA 1
ATOM 739 C C . GLY A 1 92 ? 13.830 8.427 -14.182 1.00 94.31 92 GLY A C 1
ATOM 740 O O . GLY A 1 92 ? 12.797 8.961 -13.774 1.00 94.31 92 GLY A O 1
ATOM 741 N N . ARG A 1 93 ? 13.842 7.481 -15.132 1.00 93.38 93 ARG A N 1
ATOM 742 C CA . ARG A 1 93 ? 12.628 6.961 -15.781 1.00 93.38 93 ARG A CA 1
ATOM 743 C C . ARG A 1 93 ? 11.698 6.278 -14.779 1.00 93.38 93 ARG A C 1
ATOM 745 O O . ARG A 1 93 ? 10.521 6.618 -14.743 1.00 93.38 93 ARG A O 1
ATOM 752 N N . GLU A 1 94 ? 12.225 5.416 -13.911 1.00 94.00 94 GLU A N 1
ATOM 753 C CA . GLU A 1 94 ? 11.441 4.738 -12.870 1.00 94.00 94 GLU A CA 1
ATOM 754 C C . GLU A 1 94 ? 10.819 5.747 -11.893 1.00 94.00 94 GLU A C 1
ATOM 756 O O . GLU A 1 94 ? 9.627 5.686 -11.604 1.00 94.00 94 GLU A O 1
ATOM 761 N N . ARG A 1 95 ? 11.575 6.758 -11.442 1.00 94.75 95 ARG A N 1
ATOM 762 C CA . ARG A 1 95 ? 11.022 7.828 -10.590 1.00 94.75 95 ARG A CA 1
ATOM 763 C C . ARG A 1 95 ? 9.920 8.624 -11.292 1.00 94.75 95 ARG A C 1
ATOM 765 O O . ARG A 1 95 ? 8.920 8.971 -10.660 1.00 94.75 95 ARG A O 1
ATOM 772 N N . ALA A 1 96 ? 10.095 8.938 -12.576 1.00 95.38 96 ALA A N 1
ATOM 773 C CA . ALA A 1 96 ? 9.088 9.643 -13.364 1.00 95.38 96 ALA A CA 1
ATOM 774 C C . ALA A 1 96 ? 7.822 8.793 -13.549 1.00 95.38 96 ALA A C 1
ATOM 776 O O . ALA A 1 96 ? 6.716 9.305 -13.364 1.00 95.38 96 ALA A O 1
ATOM 777 N N . PHE A 1 97 ? 7.985 7.498 -13.828 1.00 95.75 97 PHE A N 1
ATOM 778 C CA . PHE A 1 97 ? 6.908 6.515 -13.886 1.00 95.75 97 PHE A CA 1
ATOM 779 C C . PHE A 1 97 ? 6.143 6.459 -12.558 1.00 95.75 97 PHE A C 1
ATOM 781 O O . PHE A 1 97 ? 4.942 6.730 -12.533 1.00 95.75 97 PHE A O 1
ATOM 788 N N . GLN A 1 98 ? 6.838 6.229 -11.440 1.00 94.88 98 GLN A N 1
ATOM 789 C CA . GLN A 1 98 ? 6.225 6.158 -10.112 1.00 94.88 98 GLN A CA 1
ATOM 790 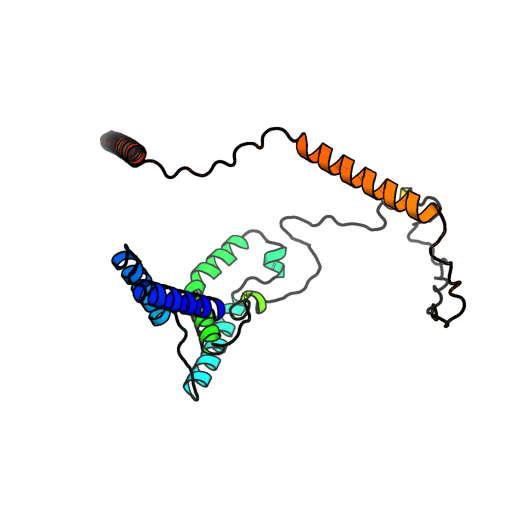C C . GLN A 1 98 ? 5.451 7.432 -9.778 1.00 94.88 98 GLN A C 1
ATOM 792 O O . GLN A 1 98 ? 4.360 7.360 -9.220 1.00 94.88 98 GLN A O 1
ATOM 797 N N . LYS A 1 99 ? 5.979 8.607 -10.142 1.00 96.38 99 LYS A N 1
ATOM 798 C CA . LYS A 1 99 ? 5.291 9.886 -9.934 1.00 96.38 99 LYS A CA 1
ATOM 799 C C . LYS A 1 99 ? 4.035 10.012 -10.800 1.00 96.38 99 LYS A C 1
ATOM 801 O O . LYS A 1 99 ? 3.004 10.434 -10.284 1.00 96.38 99 LYS A O 1
ATOM 806 N N . ARG A 1 100 ? 4.118 9.668 -12.090 1.00 96.06 100 ARG A N 1
ATOM 807 C CA . ARG A 1 100 ? 3.021 9.817 -13.062 1.00 96.06 100 ARG A CA 1
ATOM 808 C C . ARG A 1 100 ? 1.881 8.834 -12.804 1.00 96.06 100 ARG A C 1
ATOM 810 O O . ARG A 1 100 ? 0.721 9.218 -12.889 1.00 96.06 100 ARG A O 1
ATOM 817 N N . TYR A 1 101 ? 2.209 7.591 -12.465 1.00 96.06 101 TYR A N 1
ATOM 818 C CA . TYR A 1 101 ? 1.237 6.510 -12.296 1.00 96.06 101 TYR A CA 1
ATOM 819 C C . TYR A 1 101 ? 0.834 6.274 -10.837 1.00 96.06 101 TYR A C 1
ATOM 821 O O . TYR A 1 101 ? -0.003 5.414 -10.582 1.00 96.06 101 TYR A O 1
ATOM 829 N N . LYS A 1 102 ? 1.352 7.056 -9.876 1.00 95.62 102 LYS A N 1
ATOM 830 C CA . LYS A 1 102 ? 1.055 6.909 -8.438 1.00 95.62 102 LYS A CA 1
ATOM 831 C C . LYS A 1 102 ? -0.434 6.740 -8.145 1.00 95.62 102 LYS A C 1
ATOM 833 O O . LYS A 1 102 ? -0.814 5.860 -7.380 1.00 95.62 102 LYS A O 1
ATOM 838 N N . GLU A 1 103 ? -1.271 7.595 -8.725 1.00 96.25 103 GLU A N 1
ATOM 839 C CA . GLU A 1 103 ? -2.713 7.585 -8.465 1.00 96.25 103 GLU A CA 1
ATOM 840 C C . GLU A 1 103 ? -3.393 6.349 -9.052 1.00 96.25 103 GLU A C 1
ATOM 842 O O . GLU A 1 103 ? -4.220 5.736 -8.382 1.00 96.25 103 GLU A O 1
ATOM 847 N N . LYS A 1 104 ? -2.979 5.933 -10.252 1.00 96.38 104 LYS A N 1
ATOM 848 C CA . LYS A 1 104 ? -3.485 4.733 -10.929 1.00 96.38 104 LYS A CA 1
ATOM 849 C C . LYS A 1 104 ? -3.075 3.460 -10.201 1.00 96.38 104 LYS A C 1
ATOM 851 O O . LYS A 1 104 ? -3.906 2.589 -9.977 1.00 96.38 104 LYS A O 1
ATOM 856 N N . ILE A 1 105 ? -1.826 3.394 -9.741 1.00 95.88 105 ILE A N 1
ATOM 857 C CA . ILE A 1 105 ? -1.319 2.291 -8.918 1.00 95.88 105 ILE A CA 1
ATOM 858 C C . ILE A 1 105 ? -2.110 2.205 -7.610 1.00 95.88 105 ILE A C 1
ATOM 860 O O . ILE A 1 105 ? -2.500 1.117 -7.203 1.00 95.88 105 ILE A O 1
ATOM 864 N N . LEU A 1 106 ? -2.382 3.336 -6.949 1.00 95.88 106 LEU A N 1
ATOM 865 C CA . LEU A 1 106 ? -3.200 3.348 -5.732 1.00 95.88 106 LEU A CA 1
ATOM 866 C C . LEU A 1 106 ? -4.639 2.885 -5.999 1.00 95.88 106 LEU A C 1
ATOM 868 O O . LEU A 1 106 ? -5.162 2.097 -5.214 1.00 95.88 106 LEU A O 1
ATOM 872 N N . ALA A 1 107 ? -5.254 3.326 -7.099 1.00 95.50 107 ALA A N 1
ATOM 873 C CA . ALA A 1 107 ? -6.586 2.879 -7.500 1.00 95.50 107 ALA A CA 1
ATOM 874 C C . ALA A 1 107 ? -6.616 1.367 -7.772 1.00 95.50 107 ALA A C 1
ATOM 876 O O . ALA A 1 107 ? -7.469 0.667 -7.235 1.00 95.50 107 ALA A O 1
ATOM 877 N N . TRP A 1 108 ? -5.632 0.848 -8.509 1.00 96.62 108 TRP A N 1
ATOM 878 C CA . TRP A 1 108 ? -5.483 -0.581 -8.775 1.00 96.62 108 TRP A CA 1
ATOM 879 C C . TRP A 1 108 ? -5.318 -1.397 -7.482 1.00 96.62 108 TRP A C 1
ATOM 881 O O . TRP A 1 108 ? -6.034 -2.377 -7.273 1.00 96.62 108 TRP A O 1
ATOM 891 N N . LYS A 1 109 ? -4.453 -0.955 -6.555 1.00 95.62 109 LYS A N 1
ATOM 892 C CA . LYS A 1 109 ? -4.279 -1.613 -5.244 1.00 95.62 109 LYS A CA 1
ATOM 893 C C . LYS A 1 109 ? -5.575 -1.634 -4.437 1.00 95.62 109 LYS A C 1
ATOM 895 O O . LYS A 1 109 ? -5.869 -2.629 -3.779 1.00 95.62 109 LYS A O 1
ATOM 900 N N . ASN A 1 110 ? -6.337 -0.544 -4.477 1.00 95.31 110 ASN A N 1
ATOM 901 C CA . ASN A 1 110 ? -7.623 -0.446 -3.799 1.00 95.31 110 ASN A CA 1
ATOM 902 C C . ASN A 1 110 ? -8.666 -1.383 -4.417 1.00 95.31 110 ASN A C 1
ATOM 904 O O . ASN A 1 110 ? -9.382 -2.040 -3.668 1.00 95.31 110 ASN A O 1
ATOM 908 N N . LEU A 1 111 ? -8.716 -1.496 -5.749 1.00 95.12 111 LEU A N 1
ATOM 909 C CA . LEU A 1 111 ? -9.592 -2.448 -6.435 1.00 95.12 111 LEU A CA 1
ATOM 910 C C . LEU A 1 111 ? -9.234 -3.891 -6.074 1.00 95.12 111 LEU A C 1
ATOM 912 O O . LEU A 1 111 ? -10.122 -4.630 -5.665 1.00 95.12 111 LEU A O 1
ATOM 916 N N . ARG A 1 112 ? -7.950 -4.281 -6.109 1.00 94.75 112 ARG A N 1
ATOM 917 C CA . ARG A 1 112 ? -7.521 -5.632 -5.689 1.00 94.75 112 ARG A CA 1
ATOM 918 C C . ARG A 1 112 ? -7.936 -5.948 -4.249 1.00 94.75 112 ARG A C 1
ATOM 920 O O . ARG A 1 112 ? -8.480 -7.017 -4.003 1.00 94.75 112 ARG A O 1
ATOM 927 N N . ARG A 1 113 ? -7.765 -4.998 -3.319 1.00 94.00 113 ARG A N 1
ATOM 928 C CA . ARG A 1 113 ? -8.199 -5.142 -1.913 1.00 94.00 113 ARG A CA 1
ATOM 929 C C . ARG A 1 113 ? -9.720 -5.158 -1.732 1.00 94.00 113 ARG A C 1
ATOM 931 O O . ARG A 1 113 ? -10.185 -5.652 -0.715 1.00 94.00 113 ARG A O 1
ATOM 938 N N . ALA A 1 114 ? -10.489 -4.589 -2.657 1.00 93.94 114 ALA A N 1
ATOM 939 C CA . ALA A 1 114 ? -11.951 -4.629 -2.618 1.00 93.94 114 ALA A CA 1
ATOM 940 C C . ALA A 1 114 ? -12.514 -5.918 -3.238 1.00 93.94 114 ALA A C 1
ATOM 942 O O . ALA A 1 114 ? -13.495 -6.452 -2.732 1.00 93.94 114 ALA A O 1
ATOM 943 N N . ILE A 1 115 ? -11.881 -6.426 -4.303 1.00 94.50 115 ILE A N 1
ATOM 944 C CA . ILE A 1 115 ? -12.238 -7.691 -4.963 1.00 94.50 115 ILE A CA 1
ATOM 945 C C . ILE A 1 115 ? -11.929 -8.871 -4.032 1.00 94.50 115 ILE A C 1
ATOM 947 O O . ILE A 1 115 ? -12.803 -9.683 -3.753 1.00 94.50 115 ILE A O 1
ATOM 951 N N . GLU A 1 116 ? -10.703 -8.941 -3.510 1.00 92.56 116 GLU A N 1
ATOM 952 C CA . GLU A 1 116 ? -10.248 -10.008 -2.608 1.00 92.56 116 GLU A CA 1
ATOM 953 C C . GLU A 1 116 ? -10.165 -9.487 -1.170 1.00 92.56 116 GLU A C 1
ATOM 955 O O . GLU A 1 116 ? -9.114 -9.493 -0.528 1.00 92.56 116 GLU A O 1
ATOM 960 N N . ARG A 1 117 ? -11.301 -8.993 -0.668 1.00 89.75 117 ARG A N 1
ATOM 961 C CA . ARG A 1 117 ? -11.404 -8.362 0.654 1.00 89.75 117 ARG A CA 1
ATOM 962 C C . ARG A 1 117 ? -10.898 -9.263 1.781 1.00 89.75 117 ARG A C 1
ATOM 964 O O . ARG A 1 117 ? -10.251 -8.769 2.704 1.00 89.75 117 ARG A O 1
ATOM 971 N N . ASP A 1 118 ? -11.206 -10.554 1.713 1.00 90.06 118 ASP A N 1
ATOM 972 C CA . ASP A 1 118 ? -10.960 -11.490 2.811 1.00 90.06 118 ASP A CA 1
ATOM 973 C C . ASP A 1 118 ? -9.676 -12.320 2.636 1.00 90.06 118 ASP A C 1
ATOM 975 O O . ASP A 1 118 ? -9.422 -13.241 3.408 1.00 90.06 118 ASP A O 1
ATOM 979 N N . SER A 1 119 ? -8.848 -11.980 1.643 1.00 91.69 119 SER A N 1
ATOM 980 C CA . SER A 1 119 ? -7.558 -12.636 1.431 1.00 91.69 119 SER A CA 1
ATOM 981 C C . SER A 1 119 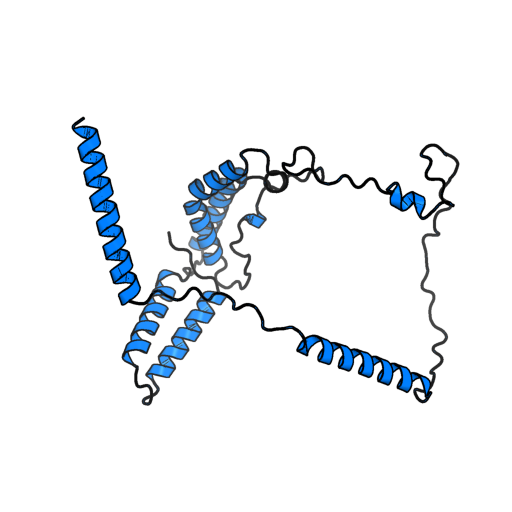? -6.523 -12.176 2.463 1.00 91.69 119 SER A C 1
ATOM 983 O O . SER A 1 119 ? -6.378 -10.980 2.738 1.00 91.69 119 SER A O 1
ATOM 985 N N . ASP A 1 120 ? -5.791 -13.143 3.018 1.00 90.06 120 ASP A N 1
ATOM 986 C CA . ASP A 1 120 ? -4.672 -12.928 3.945 1.00 90.06 120 ASP A CA 1
ATOM 987 C C . ASP A 1 120 ? -3.319 -12.778 3.237 1.00 90.06 120 ASP A C 1
ATOM 989 O O . ASP A 1 120 ? -2.293 -12.615 3.897 1.00 90.06 120 ASP A O 1
ATOM 993 N N . ASP A 1 121 ? -3.297 -12.809 1.903 1.00 90.50 121 ASP A N 1
ATOM 994 C CA . ASP A 1 121 ? -2.058 -12.697 1.140 1.00 90.50 121 ASP A CA 1
ATOM 995 C C . ASP A 1 121 ? -1.423 -11.295 1.306 1.00 90.50 121 ASP A C 1
ATOM 997 O O . ASP A 1 121 ? -2.018 -10.285 0.894 1.00 90.50 121 ASP A O 1
ATOM 1001 N N . PRO A 1 122 ? -0.207 -11.187 1.884 1.00 86.50 122 PRO A N 1
ATOM 1002 C CA . PRO A 1 122 ? 0.493 -9.909 1.996 1.00 86.50 122 PRO A CA 1
ATOM 1003 C C . PRO A 1 122 ? 0.838 -9.302 0.626 1.00 86.50 122 PRO A C 1
ATOM 1005 O O . PRO A 1 122 ? 0.909 -8.072 0.504 1.00 86.50 122 PRO A O 1
ATOM 1008 N N . ASP A 1 123 ? 1.002 -10.134 -0.405 1.00 89.12 123 ASP A N 1
ATOM 1009 C CA . ASP A 1 123 ? 1.382 -9.741 -1.760 1.00 89.12 123 ASP A CA 1
ATOM 1010 C C . ASP A 1 123 ? 0.183 -9.495 -2.691 1.00 89.12 123 ASP A C 1
ATOM 1012 O O . ASP A 1 123 ? 0.367 -9.101 -3.843 1.00 89.12 123 ASP A O 1
ATOM 1016 N N . LEU A 1 124 ? -1.055 -9.554 -2.181 1.00 90.94 124 LEU A N 1
ATOM 1017 C CA . LEU A 1 124 ? -2.288 -9.352 -2.961 1.00 90.94 124 LEU A CA 1
ATOM 1018 C C . LEU A 1 124 ? -2.276 -8.090 -3.846 1.00 90.94 124 LEU A C 1
ATOM 1020 O O . LEU A 1 124 ? -2.826 -8.044 -4.950 1.00 90.94 124 LEU A O 1
ATOM 1024 N N . SER A 1 125 ? -1.684 -7.023 -3.306 1.00 90.81 125 SER A N 1
ATOM 1025 C CA . SER A 1 125 ? -1.609 -5.693 -3.925 1.00 90.81 125 SER A CA 1
ATOM 1026 C C . SER A 1 125 ? -0.190 -5.329 -4.380 1.00 90.81 125 SER A C 1
ATOM 1028 O O . SER A 1 125 ? 0.146 -4.145 -4.517 1.00 90.81 125 SER A O 1
ATOM 1030 N N . ASN A 1 126 ? 0.657 -6.339 -4.588 1.00 93.69 126 ASN A N 1
ATOM 1031 C CA . ASN A 1 126 ? 2.005 -6.191 -5.104 1.00 93.69 126 ASN A CA 1
ATOM 1032 C C . ASN A 1 126 ? 1.984 -6.155 -6.641 1.00 93.69 126 ASN A C 1
ATOM 1034 O O . ASN A 1 126 ? 1.749 -7.154 -7.312 1.00 93.69 126 ASN A O 1
ATOM 1038 N N . LEU A 1 127 ? 2.218 -4.969 -7.208 1.00 92.69 127 LEU A N 1
ATOM 1039 C CA . LEU A 1 127 ? 2.222 -4.774 -8.661 1.00 92.69 127 LEU A CA 1
ATOM 1040 C C . LEU A 1 127 ? 3.491 -5.340 -9.325 1.00 92.69 127 LEU A C 1
ATOM 1042 O O . LEU A 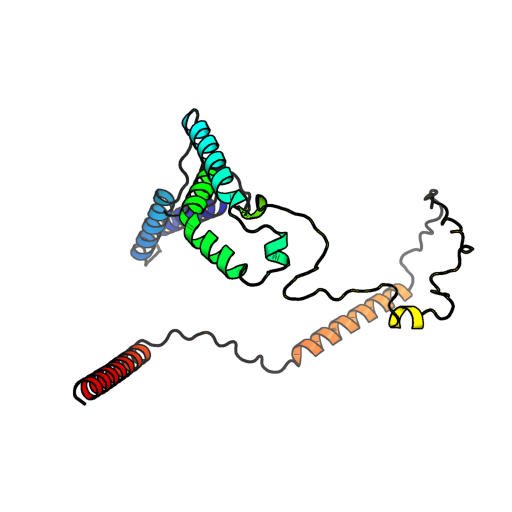1 127 ? 3.488 -5.597 -10.524 1.00 92.69 127 LEU A O 1
ATOM 1046 N N . GLU A 1 128 ? 4.565 -5.555 -8.558 1.00 90.44 128 GLU A N 1
ATOM 1047 C CA . GLU A 1 128 ? 5.858 -6.021 -9.080 1.00 90.44 128 GLU A CA 1
ATOM 1048 C C . GLU A 1 128 ? 5.777 -7.419 -9.706 1.00 90.44 128 GLU A C 1
ATOM 1050 O O . GLU A 1 128 ? 6.557 -7.732 -10.604 1.00 90.44 128 GLU A O 1
ATOM 1055 N N . VAL A 1 129 ? 4.786 -8.222 -9.300 1.00 91.12 129 VAL A N 1
ATOM 1056 C CA . VAL A 1 129 ? 4.480 -9.540 -9.882 1.00 91.12 129 VAL A CA 1
ATOM 1057 C C . VAL A 1 129 ? 4.186 -9.443 -11.383 1.00 91.12 129 VAL A C 1
ATOM 1059 O O . VAL A 1 129 ? 4.491 -10.362 -12.136 1.00 91.12 129 VAL A O 1
ATOM 1062 N N . TYR A 1 130 ? 3.643 -8.310 -11.835 1.00 92.00 130 TYR A N 1
ATOM 1063 C CA . TYR A 1 130 ? 3.286 -8.074 -13.234 1.00 92.00 130 TYR A CA 1
ATOM 1064 C C . TYR A 1 130 ? 4.351 -7.293 -14.011 1.00 92.00 130 TYR A C 1
ATOM 1066 O O . TYR A 1 130 ? 4.111 -6.920 -15.159 1.00 92.00 130 TYR A O 1
ATOM 1074 N N . ARG A 1 131 ? 5.515 -7.000 -13.413 1.00 92.44 131 ARG A N 1
ATOM 1075 C CA . ARG A 1 131 ? 6.577 -6.260 -14.105 1.00 92.44 131 ARG A CA 1
ATOM 1076 C C . ARG A 1 131 ? 7.055 -7.060 -15.329 1.00 92.44 131 ARG A C 1
ATOM 1078 O O . ARG A 1 131 ? 7.304 -8.255 -15.188 1.00 92.44 131 ARG A O 1
ATOM 1085 N N . PRO A 1 132 ? 7.265 -6.430 -16.502 1.00 90.94 132 PRO A N 1
ATOM 1086 C CA . PRO A 1 132 ? 7.732 -7.140 -17.689 1.00 90.94 132 PRO A CA 1
ATOM 1087 C C . PRO A 1 132 ? 9.054 -7.883 -17.445 1.00 90.94 132 PRO A C 1
ATOM 1089 O O . PRO A 1 132 ? 10.085 -7.275 -17.127 1.00 90.94 132 PRO A O 1
ATOM 1092 N N . THR A 1 133 ? 9.026 -9.203 -17.622 1.00 86.25 133 THR A N 1
ATOM 1093 C CA . THR A 1 133 ? 10.205 -10.070 -17.542 1.00 86.25 133 THR A CA 1
ATOM 1094 C C . THR A 1 133 ? 10.741 -10.308 -18.948 1.00 86.25 133 THR A C 1
ATOM 1096 O O . THR A 1 133 ? 10.326 -11.228 -19.646 1.00 86.25 133 THR A O 1
ATOM 1099 N N . VAL A 1 134 ? 11.681 -9.468 -19.376 1.00 76.50 134 VAL A N 1
ATOM 1100 C CA . VAL A 1 134 ? 12.545 -9.785 -20.518 1.00 76.50 134 VAL A CA 1
ATOM 1101 C C . VAL A 1 134 ? 13.747 -10.511 -19.919 1.00 76.50 134 VAL A C 1
ATOM 1103 O O . VAL A 1 134 ? 14.499 -9.926 -19.147 1.00 76.50 134 VAL A O 1
ATOM 1106 N N . SER A 1 135 ? 13.848 -11.825 -20.125 1.00 60.03 135 SER A N 1
ATOM 1107 C CA . SER A 1 135 ? 14.920 -12.627 -19.528 1.00 60.03 135 SER A CA 1
ATOM 1108 C C . SER A 1 135 ? 16.081 -12.738 -20.503 1.00 60.03 135 SER A C 1
ATOM 1110 O O . SER A 1 135 ? 16.081 -13.575 -21.404 1.00 60.03 135 SER A O 1
ATOM 1112 N N . GLN A 1 136 ? 17.095 -11.907 -20.304 1.00 65.69 136 GLN A N 1
ATOM 1113 C CA . GLN A 1 136 ? 18.446 -12.242 -20.722 1.00 65.69 136 GLN A CA 1
ATOM 1114 C C . GLN A 1 136 ? 19.287 -12.420 -19.453 1.00 65.69 136 GLN A C 1
ATOM 1116 O O . GLN A 1 136 ? 19.497 -11.476 -18.688 1.00 65.69 136 GLN A O 1
ATOM 1121 N N . LEU A 1 137 ? 19.800 -13.638 -19.225 1.00 63.91 137 LEU A N 1
ATOM 1122 C CA . LEU A 1 137 ? 20.761 -13.960 -18.145 1.00 63.91 137 LEU A CA 1
ATOM 1123 C C . LEU A 1 137 ? 22.064 -13.145 -18.238 1.00 63.91 137 LEU A C 1
ATOM 1125 O O . LEU A 1 137 ? 22.896 -13.138 -17.335 1.00 63.91 137 LEU A O 1
ATOM 1129 N N . ASN A 1 138 ? 22.228 -12.441 -19.344 1.00 72.81 138 ASN A N 1
ATOM 1130 C CA . ASN A 1 138 ? 23.412 -11.732 -19.750 1.00 72.81 138 ASN A CA 1
ATOM 1131 C C . ASN A 1 138 ? 23.513 -10.394 -18.948 1.00 72.81 138 ASN A C 1
ATOM 1133 O O . ASN A 1 138 ? 22.521 -9.702 -18.726 1.00 72.81 138 ASN A O 1
ATOM 1137 N N . MET A 1 139 ? 24.672 -10.058 -18.362 1.00 74.50 139 MET A N 1
ATOM 1138 C CA . MET A 1 139 ? 24.891 -8.803 -17.591 1.00 74.50 139 MET A CA 1
ATOM 1139 C C . MET A 1 139 ? 25.582 -7.716 -18.425 1.00 74.50 139 MET A C 1
ATOM 1141 O O . MET A 1 139 ? 26.037 -6.705 -17.894 1.00 74.50 139 MET A O 1
ATOM 1145 N N . GLN A 1 140 ? 25.654 -7.914 -19.741 1.00 71.69 140 GLN A N 1
ATOM 1146 C CA . GLN A 1 140 ? 26.243 -6.980 -20.689 1.00 71.69 140 GLN A CA 1
ATOM 1147 C C . GLN A 1 140 ? 25.509 -5.637 -20.593 1.00 71.69 140 GLN A C 1
ATOM 1149 O O . GLN A 1 140 ? 24.275 -5.591 -20.565 1.00 71.69 140 GLN A O 1
ATOM 1154 N N . ASN A 1 141 ? 26.286 -4.552 -20.551 1.00 70.38 141 ASN A N 1
ATOM 1155 C CA . ASN A 1 141 ? 25.831 -3.164 -20.396 1.00 70.38 141 ASN A CA 1
ATOM 1156 C C . ASN A 1 141 ? 25.197 -2.819 -19.035 1.00 70.38 141 ASN A C 1
ATOM 1158 O O . ASN A 1 141 ? 24.493 -1.815 -18.925 1.00 70.38 141 ASN A O 1
ATOM 1162 N N . ALA A 1 142 ? 25.436 -3.620 -17.994 1.00 79.94 142 ALA A N 1
ATOM 1163 C CA . ALA A 1 142 ? 25.100 -3.214 -16.635 1.00 79.94 142 ALA A CA 1
ATOM 1164 C C . ALA A 1 142 ? 26.013 -2.076 -16.148 1.00 79.94 142 ALA A C 1
ATOM 1166 O O . ALA A 1 142 ? 27.202 -2.047 -16.461 1.00 79.94 142 ALA A O 1
ATOM 1167 N N . GLN A 1 143 ? 25.471 -1.161 -15.338 1.00 80.62 143 GLN A N 1
ATOM 1168 C CA . GLN A 1 143 ? 26.247 -0.072 -14.733 1.00 80.62 143 GLN A CA 1
ATOM 1169 C C . GLN A 1 143 ? 27.394 -0.594 -13.860 1.00 80.62 143 GLN A C 1
ATOM 1171 O O . GLN A 1 143 ? 28.461 0.015 -13.805 1.00 80.62 143 GLN A O 1
ATOM 1176 N N . ILE A 1 144 ? 27.165 -1.716 -13.178 1.00 77.56 144 ILE A N 1
ATOM 1177 C CA . ILE A 1 144 ? 28.197 -2.470 -12.475 1.00 77.56 144 ILE A CA 1
ATOM 1178 C C . ILE A 1 144 ? 28.322 -3.796 -13.225 1.00 77.56 144 ILE A C 1
ATOM 1180 O O . ILE A 1 144 ? 27.407 -4.620 -13.127 1.00 77.56 144 ILE A O 1
ATOM 1184 N N . PRO A 1 145 ? 29.393 -4.002 -14.011 1.00 73.38 145 PRO A N 1
ATOM 1185 C CA . PRO A 1 145 ? 29.583 -5.265 -14.700 1.00 73.38 145 PRO A CA 1
ATOM 1186 C C . PRO A 1 145 ? 29.754 -6.377 -13.662 1.00 73.38 145 PRO A C 1
ATOM 1188 O O . PRO A 1 145 ? 30.448 -6.209 -12.654 1.00 73.38 145 PRO A O 1
ATOM 1191 N N . GLY A 1 146 ? 29.099 -7.513 -13.899 1.00 70.62 146 GLY A N 1
ATOM 1192 C CA . GLY A 1 146 ? 29.379 -8.724 -13.136 1.00 70.62 146 GLY A CA 1
ATOM 1193 C C . GLY A 1 146 ? 30.848 -9.111 -13.303 1.00 70.62 146 GLY A C 1
ATOM 1194 O O . GLY A 1 146 ? 31.459 -8.827 -14.333 1.00 70.62 146 GLY A O 1
ATOM 1195 N N . ARG A 1 147 ? 31.437 -9.751 -12.289 1.00 72.00 147 ARG A N 1
ATOM 1196 C CA . ARG A 1 147 ? 32.711 -10.441 -12.501 1.00 72.00 147 ARG A CA 1
ATOM 1197 C C . ARG A 1 147 ? 32.428 -11.667 -13.353 1.00 72.00 147 ARG A C 1
ATOM 1199 O O . ARG A 1 147 ? 31.665 -12.533 -12.929 1.00 72.00 147 ARG A O 1
ATOM 1206 N N . ASP A 1 148 ? 33.050 -11.737 -14.519 1.00 68.19 148 ASP A N 1
ATOM 1207 C CA . ASP A 1 148 ? 33.029 -12.946 -15.327 1.00 68.19 148 ASP A CA 1
ATOM 1208 C C . ASP A 1 148 ? 33.883 -14.001 -14.621 1.00 68.19 148 ASP A C 1
ATOM 1210 O O . ASP A 1 148 ? 35.114 -13.939 -14.591 1.00 68.19 148 ASP A O 1
ATOM 1214 N N . TYR A 1 149 ? 33.219 -14.956 -13.976 1.00 66.62 149 TYR A N 1
ATOM 1215 C CA . TYR A 1 149 ? 33.886 -16.110 -13.397 1.00 66.62 149 TYR A CA 1
ATOM 1216 C C . TYR A 1 149 ? 34.096 -17.142 -14.502 1.00 66.62 149 TYR A C 1
ATOM 1218 O O . TYR A 1 149 ? 33.242 -17.989 -14.751 1.00 66.62 149 TYR A O 1
ATOM 1226 N N . ASN A 1 150 ? 35.251 -17.081 -15.161 1.00 69.69 150 ASN A N 1
ATOM 1227 C CA . ASN A 1 150 ? 35.711 -18.190 -15.985 1.00 69.69 150 ASN A CA 1
ATOM 1228 C C . ASN A 1 150 ? 36.078 -19.344 -15.052 1.00 69.69 150 ASN A C 1
ATOM 1230 O O . ASN A 1 150 ? 37.109 -19.304 -14.381 1.00 69.69 150 ASN A O 1
ATOM 1234 N N . PHE A 1 151 ? 35.205 -20.345 -14.972 1.00 67.50 151 PHE A N 1
ATOM 1235 C CA . PHE A 1 151 ? 35.507 -21.603 -14.309 1.00 67.50 151 PHE A CA 1
ATOM 1236 C C . PHE A 1 151 ? 35.931 -22.645 -15.355 1.00 67.50 151 PHE A C 1
ATOM 1238 O O . PHE A 1 151 ? 35.273 -22.749 -16.393 1.00 67.50 151 PHE A O 1
ATOM 1245 N N . PRO A 1 152 ? 36.996 -23.423 -15.109 1.00 72.00 152 PRO A N 1
ATOM 1246 C CA . PRO A 1 152 ? 37.885 -23.370 -13.946 1.00 72.00 152 PRO A CA 1
ATOM 1247 C C . PRO A 1 152 ? 38.814 -22.147 -14.004 1.00 72.00 152 PRO A C 1
ATOM 1249 O O . PRO A 1 152 ? 39.431 -21.879 -15.033 1.00 72.00 152 PRO A O 1
ATOM 1252 N N . SER A 1 153 ? 38.904 -21.395 -12.902 1.00 76.75 153 SER A N 1
ATOM 1253 C CA . SER A 1 153 ? 39.779 -20.215 -12.812 1.00 76.75 153 SER A CA 1
ATOM 1254 C C . SER A 1 153 ? 41.244 -20.638 -12.725 1.00 76.75 153 SER A C 1
ATOM 1256 O O . SER A 1 153 ? 41.523 -21.736 -12.261 1.00 76.75 153 SER A O 1
ATOM 1258 N N . GLU A 1 154 ? 42.197 -19.782 -13.101 1.00 75.50 154 GLU A N 1
ATOM 1259 C CA . GLU A 1 154 ? 43.635 -20.115 -13.015 1.00 75.50 154 GLU A CA 1
ATOM 1260 C C . GLU A 1 154 ? 44.045 -20.583 -11.609 1.00 75.50 154 GLU A C 1
ATOM 1262 O O . GLU A 1 154 ? 44.729 -21.591 -11.456 1.00 75.50 154 GLU A O 1
ATOM 1267 N N . ARG A 1 155 ? 43.532 -19.920 -10.562 1.00 77.75 155 ARG A N 1
ATOM 1268 C CA . ARG A 1 155 ? 43.744 -20.327 -9.164 1.00 77.75 155 ARG A CA 1
ATOM 1269 C C . ARG A 1 155 ? 43.144 -21.699 -8.849 1.00 77.75 155 ARG A C 1
ATOM 1271 O O . ARG A 1 155 ? 43.696 -22.425 -8.035 1.00 77.75 155 ARG A O 1
ATOM 1278 N N . PHE A 1 156 ? 41.999 -22.032 -9.439 1.00 78.69 156 PHE A N 1
ATOM 1279 C CA . PHE A 1 156 ? 41.391 -23.348 -9.269 1.00 78.69 156 PHE A CA 1
ATOM 1280 C C . PHE A 1 156 ? 42.196 -24.418 -10.011 1.00 78.69 156 PHE A C 1
ATOM 1282 O O . PHE A 1 156 ? 42.456 -25.471 -9.446 1.00 78.69 156 PHE A O 1
ATOM 1289 N N . GLN A 1 157 ? 42.640 -24.134 -11.237 1.00 81.31 157 GLN A N 1
ATOM 1290 C CA . GLN A 1 157 ? 43.458 -25.053 -12.031 1.00 81.31 157 GLN A CA 1
ATOM 1291 C C . GLN A 1 157 ? 44.779 -25.390 -11.325 1.00 81.31 157 GLN A C 1
ATOM 1293 O O . GLN A 1 157 ? 45.159 -26.554 -11.303 1.00 81.31 157 GLN A O 1
ATOM 1298 N N . ALA A 1 158 ? 45.407 -24.408 -10.667 1.00 77.88 158 ALA A N 1
ATOM 1299 C CA . ALA A 1 158 ? 46.635 -24.582 -9.885 1.00 77.88 158 ALA A CA 1
ATOM 1300 C C . ALA A 1 158 ? 46.491 -25.466 -8.628 1.00 77.88 158 ALA A C 1
ATOM 1302 O O . ALA A 1 158 ? 47.490 -25.853 -8.037 1.00 77.88 158 ALA A O 1
ATOM 1303 N N . ASN A 1 159 ? 45.267 -25.778 -8.184 1.00 82.06 159 ASN A N 1
ATOM 1304 C CA . ASN A 1 159 ? 45.046 -26.746 -7.101 1.00 82.06 159 ASN A CA 1
ATOM 1305 C C . ASN A 1 159 ? 44.950 -28.193 -7.618 1.00 82.06 159 ASN A C 1
ATOM 1307 O O . ASN A 1 159 ? 44.851 -29.125 -6.821 1.00 82.06 159 ASN A O 1
ATOM 1311 N N . TYR A 1 160 ? 44.921 -28.380 -8.939 1.00 77.12 160 TYR A N 1
ATOM 1312 C CA . TYR A 1 160 ? 44.701 -29.664 -9.595 1.00 77.12 160 TYR A CA 1
ATOM 1313 C C . TYR A 1 160 ? 45.705 -29.850 -10.734 1.00 77.12 160 TYR A C 1
ATOM 1315 O O . TYR A 1 160 ? 45.321 -29.973 -11.898 1.00 77.12 160 TYR A O 1
ATOM 1323 N N . ASP A 1 161 ? 46.990 -29.908 -10.380 1.00 71.06 161 ASP A N 1
ATOM 1324 C CA . ASP A 1 161 ? 48.111 -30.085 -11.315 1.00 71.06 161 ASP A CA 1
ATOM 1325 C C . ASP A 1 161 ? 47.989 -31.368 -12.155 1.00 71.06 161 ASP A C 1
ATOM 1327 O O . ASP A 1 161 ? 48.458 -31.435 -13.292 1.00 71.06 161 ASP A O 1
ATOM 1331 N N . GLN A 1 162 ? 47.310 -32.390 -11.623 1.00 74.06 162 GLN A N 1
ATOM 1332 C CA . GLN A 1 162 ? 47.035 -33.638 -12.335 1.00 74.06 162 GLN A CA 1
ATOM 1333 C C . GLN A 1 162 ? 45.993 -33.508 -13.462 1.00 74.06 162 GLN A C 1
ATOM 1335 O O . GLN A 1 162 ? 45.905 -34.398 -14.310 1.00 74.06 162 GLN A O 1
ATOM 1340 N N . VAL A 1 163 ? 45.192 -32.436 -13.495 1.00 73.06 163 VAL A N 1
ATOM 1341 C CA . VAL A 1 163 ? 44.145 -32.248 -14.509 1.00 73.06 163 VAL A CA 1
ATOM 1342 C C . VAL A 1 163 ? 44.678 -31.353 -15.626 1.00 73.06 163 VAL A C 1
ATOM 1344 O O . VAL A 1 163 ? 44.923 -30.165 -15.440 1.00 73.06 163 VAL A O 1
ATOM 1347 N N . LYS A 1 164 ? 44.841 -31.910 -16.831 1.00 72.12 164 LYS A N 1
ATOM 1348 C CA . LYS A 1 164 ? 45.222 -31.132 -18.020 1.00 72.12 164 LYS A CA 1
ATOM 1349 C C . LYS A 1 164 ? 44.008 -30.368 -18.548 1.00 72.12 164 LYS A C 1
ATOM 1351 O O . LYS A 1 164 ? 43.225 -30.904 -19.324 1.00 72.12 164 LYS A O 1
ATOM 1356 N N . TRP A 1 165 ? 43.873 -29.104 -18.162 1.00 68.94 165 TRP A N 1
ATOM 1357 C CA . TRP A 1 165 ? 42.754 -28.222 -18.534 1.00 68.94 165 TRP A CA 1
ATOM 1358 C C . TRP A 1 165 ? 42.769 -27.729 -20.000 1.00 68.94 165 TRP A C 1
ATOM 1360 O O . TRP A 1 165 ? 42.000 -26.843 -20.379 1.00 68.94 165 TRP A O 1
ATOM 1370 N N . ASN A 1 166 ? 43.647 -28.281 -20.841 1.00 65.69 166 ASN A N 1
ATOM 1371 C CA . ASN A 1 166 ? 43.904 -27.827 -22.207 1.00 65.69 166 ASN A CA 1
ATOM 1372 C C . ASN A 1 166 ? 42.665 -28.029 -23.105 1.00 65.69 166 ASN A C 1
ATOM 1374 O O . ASN A 1 166 ? 42.205 -29.150 -23.307 1.00 65.69 166 ASN A O 1
ATOM 1378 N N . LYS A 1 167 ? 42.169 -26.944 -23.715 1.00 56.91 167 LYS A N 1
ATOM 1379 C CA . LYS A 1 167 ? 40.965 -26.886 -24.576 1.00 56.91 167 LYS A CA 1
ATOM 1380 C C . LYS A 1 167 ? 41.099 -27.540 -25.968 1.00 56.91 167 LYS A C 1
ATOM 1382 O O . LYS A 1 167 ? 40.377 -27.168 -26.887 1.00 56.91 167 LYS A O 1
ATOM 1387 N N . SER A 1 168 ? 41.999 -28.498 -26.164 1.00 51.16 168 SER A N 1
ATOM 1388 C CA . SER A 1 168 ? 42.215 -29.112 -27.485 1.00 51.16 168 SER A CA 1
ATOM 1389 C C . SER A 1 168 ? 42.688 -30.563 -27.421 1.00 51.16 168 SER A C 1
ATOM 1391 O O . SER A 1 168 ? 43.567 -30.950 -28.186 1.00 51.16 168 SER A O 1
ATOM 1393 N N . ASN A 1 169 ? 42.121 -31.369 -26.521 1.00 43.75 169 ASN A N 1
ATOM 1394 C CA . ASN A 1 169 ? 42.277 -32.819 -26.598 1.00 43.75 169 ASN A CA 1
ATOM 1395 C C . ASN A 1 169 ? 40.925 -33.442 -26.982 1.00 43.75 169 ASN A C 1
ATOM 1397 O O . ASN A 1 169 ? 40.045 -33.529 -26.127 1.00 43.75 169 ASN A O 1
ATOM 1401 N N . PRO A 1 170 ? 40.720 -33.850 -28.247 1.00 48.59 170 PRO A N 1
ATOM 1402 C CA . PRO A 1 170 ? 39.494 -34.531 -28.665 1.00 48.59 170 PRO A CA 1
ATOM 1403 C C . PRO A 1 170 ? 39.385 -35.979 -28.146 1.00 48.59 170 PRO A C 1
ATOM 1405 O O . PRO A 1 170 ? 38.372 -36.624 -28.385 1.00 48.59 170 PRO A O 1
ATOM 1408 N N . GLU A 1 171 ? 40.388 -36.494 -27.426 1.00 45.09 171 GLU A N 1
ATOM 1409 C CA . GLU A 1 171 ? 40.452 -37.906 -27.011 1.00 45.09 171 GLU A CA 1
ATOM 1410 C C . GLU A 1 171 ? 40.130 -38.170 -25.536 1.00 45.09 171 GLU A C 1
ATOM 1412 O O . GLU A 1 171 ? 40.191 -39.313 -25.090 1.00 45.09 171 GLU A O 1
ATOM 1417 N N . THR A 1 172 ? 39.706 -37.163 -24.767 1.00 48.22 172 THR A N 1
ATOM 1418 C CA . THR A 1 172 ? 39.031 -37.448 -23.492 1.00 48.22 172 THR A CA 1
ATOM 1419 C C . THR A 1 172 ? 37.549 -37.652 -23.777 1.00 48.22 172 THR A C 1
ATOM 1421 O O . THR A 1 172 ? 36.699 -36.837 -23.418 1.00 48.22 172 THR A O 1
ATOM 1424 N N . THR A 1 173 ? 37.239 -38.747 -24.475 1.00 43.69 173 THR A N 1
ATOM 1425 C CA . THR A 1 173 ? 35.927 -39.386 -24.396 1.00 43.69 173 THR A CA 1
ATOM 1426 C C . THR A 1 173 ? 35.533 -39.434 -22.933 1.00 43.69 173 THR A C 1
ATOM 1428 O O . THR A 1 173 ? 36.274 -39.957 -22.100 1.00 43.69 173 THR A O 1
ATOM 1431 N N . MET A 1 174 ? 34.376 -38.858 -22.621 1.00 43.59 174 MET A N 1
ATOM 1432 C CA . MET A 1 174 ? 33.715 -39.124 -21.363 1.00 43.59 174 MET A CA 1
ATOM 1433 C C . MET A 1 174 ? 33.553 -40.638 -21.261 1.00 43.59 174 MET A C 1
ATOM 1435 O O . MET A 1 174 ? 32.696 -41.220 -21.924 1.00 43.59 174 MET A O 1
ATOM 1439 N N . THR A 1 175 ? 34.374 -41.286 -20.437 1.00 44.06 175 THR A N 1
ATOM 1440 C CA . THR A 1 175 ? 33.911 -42.470 -19.728 1.00 44.06 175 THR A CA 1
ATOM 1441 C C . THR A 1 175 ? 32.729 -41.954 -18.929 1.00 44.06 175 THR A C 1
ATOM 1443 O O . THR A 1 175 ? 32.910 -41.241 -17.941 1.00 44.06 175 THR A O 1
ATOM 1446 N N . ALA A 1 176 ? 31.532 -42.158 -19.477 1.00 44.09 176 ALA A N 1
ATOM 1447 C CA . ALA A 1 176 ? 30.290 -41.800 -18.834 1.00 44.09 176 ALA A CA 1
ATOM 1448 C C . ALA A 1 176 ? 30.377 -42.281 -17.386 1.00 44.09 176 ALA A C 1
ATOM 1450 O O . ALA A 1 176 ? 30.691 -43.447 -17.131 1.00 44.09 176 ALA A O 1
ATOM 1451 N N . LEU A 1 177 ? 30.159 -41.366 -16.441 1.00 47.59 177 LEU A N 1
ATOM 1452 C CA . LEU A 1 177 ? 29.757 -41.780 -15.108 1.00 47.59 177 LEU A CA 1
ATOM 1453 C C . LEU A 1 177 ? 28.585 -42.746 -15.319 1.00 47.59 177 LEU A C 1
ATOM 1455 O O . LEU A 1 177 ? 27.667 -42.378 -16.056 1.00 47.59 177 LEU A O 1
ATOM 1459 N N . PRO A 1 178 ? 28.629 -43.978 -14.789 1.00 43.50 178 PRO A N 1
ATOM 1460 C CA . PRO A 1 178 ? 27.495 -44.871 -14.919 1.00 43.50 178 PRO A CA 1
ATOM 1461 C C . PRO A 1 178 ? 26.280 -44.173 -14.304 1.00 43.50 178 PRO A C 1
ATOM 1463 O O . PRO A 1 178 ? 26.267 -43.855 -13.113 1.00 43.50 178 PRO A O 1
ATOM 1466 N N . ASP A 1 179 ? 25.291 -43.895 -15.153 1.00 45.97 179 ASP A N 1
ATOM 1467 C CA . ASP A 1 179 ? 23.948 -43.456 -14.791 1.00 45.97 179 ASP A CA 1
ATOM 1468 C C . ASP A 1 179 ? 23.263 -44.571 -13.994 1.00 45.97 179 ASP A C 1
ATOM 1470 O O . ASP A 1 179 ? 22.447 -45.300 -14.536 1.00 45.97 179 ASP A O 1
ATOM 1474 N N . SER A 1 180 ? 23.642 -44.754 -12.730 1.00 44.81 180 SER A N 1
ATOM 1475 C CA . SER A 1 180 ? 22.847 -45.407 -11.683 1.00 44.81 180 SER A CA 1
ATOM 1476 C C . SER A 1 180 ? 23.754 -45.730 -10.500 1.00 44.81 180 SER A C 1
ATOM 1478 O O . SER A 1 180 ? 24.531 -46.684 -10.545 1.00 44.81 180 SER A O 1
ATOM 1480 N N . TYR A 1 181 ? 23.601 -45.010 -9.391 1.00 43.22 181 TYR A N 1
ATOM 1481 C CA . TYR A 1 181 ? 23.625 -45.720 -8.120 1.00 43.22 181 TYR A CA 1
ATOM 1482 C C . TYR A 1 181 ? 22.196 -46.225 -7.919 1.00 43.22 181 TYR A C 1
ATOM 1484 O O . TYR A 1 181 ? 21.287 -45.475 -7.568 1.00 43.22 181 TYR A O 1
ATOM 1492 N N . GLU A 1 182 ? 21.967 -47.494 -8.242 1.00 40.66 182 GLU A N 1
ATOM 1493 C CA . GLU A 1 182 ? 20.842 -48.200 -7.649 1.00 40.66 182 GLU A CA 1
ATOM 1494 C C . GLU A 1 182 ? 21.113 -48.241 -6.145 1.00 40.66 182 GLU A C 1
ATOM 1496 O O . GLU A 1 182 ? 22.112 -48.800 -5.692 1.00 40.66 182 GLU A O 1
ATOM 1501 N N . VAL A 1 183 ? 20.248 -47.600 -5.362 1.00 44.66 183 VAL A N 1
ATOM 1502 C CA . VAL A 1 183 ? 20.158 -47.874 -3.930 1.00 44.66 183 VAL A CA 1
ATOM 1503 C C . VAL A 1 183 ? 19.546 -49.268 -3.817 1.00 44.66 183 VAL A C 1
ATOM 1505 O O . VAL A 1 183 ? 18.326 -49.417 -3.765 1.00 44.66 183 VAL A O 1
ATOM 1508 N N . THR A 1 184 ? 20.388 -50.299 -3.868 1.00 35.25 184 THR A N 1
ATOM 1509 C CA . THR A 1 184 ? 19.987 -51.655 -3.507 1.00 35.25 184 THR A CA 1
ATOM 1510 C C . THR A 1 184 ? 19.821 -51.744 -1.993 1.00 35.25 184 THR A C 1
ATOM 1512 O O . THR A 1 184 ? 20.491 -51.078 -1.203 1.00 35.25 184 THR A O 1
ATOM 1515 N N . SER A 1 185 ? 18.802 -52.499 -1.615 1.00 42.94 185 SER A N 1
ATOM 1516 C CA . SER A 1 185 ? 18.214 -52.592 -0.291 1.00 42.94 185 SER A CA 1
ATOM 1517 C C . SER A 1 185 ? 19.118 -53.257 0.751 1.00 42.94 185 SER A C 1
ATOM 1519 O O . SER A 1 185 ? 19.840 -54.186 0.420 1.00 42.94 185 SER A O 1
ATOM 1521 N N . THR A 1 186 ? 18.939 -52.815 2.004 1.00 51.34 186 THR A N 1
ATOM 1522 C CA . THR A 1 186 ? 18.890 -53.600 3.261 1.00 51.34 186 THR A CA 1
ATOM 1523 C C . THR A 1 186 ? 19.916 -54.712 3.503 1.00 51.34 186 THR A C 1
ATOM 1525 O O . THR A 1 186 ? 19.875 -55.714 2.803 1.00 51.34 186 THR A O 1
ATOM 1528 N N . GLU A 1 187 ? 20.652 -54.550 4.619 1.00 45.06 187 GLU A N 1
ATOM 1529 C CA . GLU A 1 187 ? 21.501 -55.487 5.410 1.00 45.06 187 GLU A CA 1
ATOM 1530 C C . GLU A 1 187 ? 22.905 -54.849 5.553 1.00 45.06 187 GLU A C 1
ATOM 1532 O O . GLU A 1 187 ? 23.554 -54.563 4.558 1.00 45.06 187 GLU A O 1
ATOM 1537 N N . ASP A 1 188 ? 23.431 -54.415 6.703 1.00 37.62 188 ASP A N 1
ATOM 1538 C CA . ASP A 1 188 ? 23.212 -54.761 8.106 1.00 37.62 188 ASP A CA 1
ATOM 1539 C C . ASP A 1 188 ? 23.283 -53.506 8.998 1.00 37.62 188 ASP A C 1
ATOM 1541 O O . ASP A 1 188 ? 24.309 -52.827 9.084 1.00 37.62 188 ASP A O 1
ATOM 1545 N N . VAL A 1 189 ? 22.203 -53.214 9.729 1.00 38.16 189 VAL A N 1
ATOM 1546 C CA . VAL A 1 189 ? 22.283 -52.355 10.917 1.00 38.16 189 VAL A CA 1
ATOM 1547 C C . VAL A 1 189 ? 22.738 -53.253 12.057 1.00 38.16 189 VAL A C 1
ATOM 1549 O O . VAL A 1 189 ? 21.927 -53.914 12.704 1.00 38.16 189 VAL A O 1
ATOM 1552 N N . VAL A 1 190 ? 24.045 -53.282 12.310 1.00 37.75 190 VAL A N 1
ATOM 1553 C CA . VAL A 1 190 ? 24.549 -53.755 13.599 1.00 37.75 190 VAL A CA 1
ATOM 1554 C C . VAL A 1 190 ? 24.035 -52.770 14.647 1.00 37.75 190 VAL A C 1
ATOM 1556 O O . VAL A 1 190 ? 24.496 -51.631 14.732 1.00 37.75 190 VAL A O 1
ATOM 1559 N N . LEU A 1 191 ? 23.028 -53.198 15.410 1.00 41.09 191 LEU A N 1
ATOM 1560 C CA . LEU A 1 191 ? 22.622 -52.571 16.663 1.00 41.09 191 LEU A CA 1
ATOM 1561 C C . LEU A 1 191 ? 23.818 -52.635 17.617 1.00 41.09 191 LEU A C 1
ATOM 1563 O O . LEU A 1 191 ? 24.021 -53.621 18.318 1.00 41.09 191 LEU A O 1
ATOM 1567 N N . VAL A 1 192 ? 24.646 -51.592 17.598 1.00 41.28 192 VAL A N 1
ATOM 1568 C CA . VAL A 1 192 ? 25.642 -51.358 18.640 1.00 41.28 192 VAL A CA 1
ATOM 1569 C C . VAL A 1 192 ? 24.891 -50.770 19.829 1.00 41.28 192 VAL A C 1
ATOM 1571 O O . VAL A 1 192 ? 24.362 -49.659 19.755 1.00 41.28 192 VAL A O 1
ATOM 1574 N N . ASP A 1 193 ? 24.807 -51.555 20.901 1.00 45.28 193 ASP A N 1
ATOM 1575 C CA . ASP A 1 193 ? 24.260 -51.143 22.190 1.00 45.28 193 ASP A CA 1
ATOM 1576 C C . ASP A 1 193 ? 24.857 -49.792 22.643 1.00 45.28 193 ASP A C 1
ATOM 1578 O O . ASP A 1 193 ? 26.073 -49.594 22.563 1.00 45.28 193 ASP A O 1
ATOM 1582 N N . PRO A 1 194 ? 24.049 -48.846 23.161 1.00 47.78 194 PRO A N 1
ATOM 1583 C CA . PRO A 1 194 ? 24.475 -47.476 23.475 1.00 47.78 194 PRO A CA 1
ATOM 1584 C C . PRO A 1 194 ? 25.290 -47.352 24.779 1.00 47.78 194 PRO A C 1
ATOM 1586 O O . PRO A 1 194 ? 25.188 -46.348 25.484 1.00 47.78 194 PRO A O 1
ATOM 1589 N N . ALA A 1 195 ? 26.086 -48.364 25.128 1.00 48.06 195 ALA A N 1
ATOM 1590 C CA . ALA A 1 195 ? 26.830 -48.437 26.386 1.00 48.06 195 ALA A CA 1
ATOM 1591 C C . ALA A 1 195 ? 28.353 -48.516 26.185 1.00 48.06 195 ALA A C 1
ATOM 1593 O O . ALA A 1 195 ? 29.045 -49.183 26.951 1.00 48.06 195 ALA A O 1
ATOM 1594 N N . THR A 1 196 ? 28.890 -47.830 25.173 1.00 60.53 196 THR A N 1
ATOM 1595 C CA . THR A 1 196 ? 30.339 -47.632 25.029 1.00 60.53 196 THR A CA 1
ATOM 1596 C C . THR A 1 196 ? 30.768 -46.221 25.439 1.00 60.53 196 THR A C 1
ATOM 1598 O O . THR A 1 196 ? 30.226 -45.201 24.998 1.00 60.53 196 THR A O 1
ATOM 1601 N N . ASP A 1 197 ? 31.777 -46.214 26.310 1.00 54.75 197 ASP A N 1
ATOM 1602 C CA . ASP A 1 197 ? 32.387 -45.107 27.063 1.00 54.75 197 ASP A CA 1
ATOM 1603 C C . ASP A 1 197 ? 32.864 -43.925 26.185 1.00 54.75 197 ASP A C 1
ATOM 1605 O O . ASP A 1 197 ? 32.951 -42.778 26.620 1.00 54.75 197 ASP A O 1
ATOM 1609 N N . GLU A 1 198 ? 33.094 -44.157 24.890 1.00 52.25 198 GLU A N 1
ATOM 1610 C CA . GLU A 1 198 ? 33.556 -43.128 23.946 1.00 52.25 198 GLU A CA 1
ATOM 1611 C C . GLU A 1 198 ? 32.475 -42.092 23.589 1.00 52.25 198 GLU A C 1
ATOM 1613 O O . GLU A 1 198 ? 32.774 -40.943 23.255 1.00 52.25 198 GLU A O 1
ATOM 1618 N N . SER A 1 199 ? 31.197 -42.460 23.717 1.00 51.03 199 SER A N 1
ATOM 1619 C CA . SER A 1 199 ? 30.070 -41.564 23.429 1.00 51.03 199 SER A CA 1
ATOM 1620 C C . SER A 1 199 ? 29.804 -40.536 24.542 1.00 51.03 199 SER A C 1
ATOM 1622 O O . SER A 1 199 ? 29.151 -39.514 24.296 1.00 51.03 199 SER A O 1
ATOM 1624 N N . GLN A 1 200 ? 30.347 -40.755 25.748 1.00 53.94 200 GLN A N 1
ATOM 1625 C CA . GLN A 1 200 ? 30.326 -39.770 26.835 1.00 53.94 200 GLN A CA 1
ATOM 1626 C C . GLN A 1 200 ? 31.432 -38.718 26.668 1.00 53.94 200 GLN A C 1
ATOM 1628 O O . GLN A 1 200 ? 31.137 -37.528 26.785 1.00 53.94 200 GLN A O 1
ATOM 1633 N N . ASN A 1 201 ? 32.639 -39.114 26.245 1.00 55.56 201 ASN A N 1
ATOM 1634 C CA . ASN A 1 201 ? 33.741 -38.173 25.992 1.00 55.56 201 ASN A CA 1
ATOM 1635 C C . ASN A 1 201 ? 33.403 -37.129 24.913 1.00 55.56 201 ASN A C 1
ATOM 1637 O O . ASN A 1 201 ? 33.655 -35.940 25.104 1.00 55.56 201 ASN A O 1
ATOM 1641 N N . LEU A 1 202 ? 32.735 -37.528 23.824 1.00 56.16 202 LEU A N 1
ATOM 1642 C CA . LEU A 1 202 ? 32.298 -36.588 22.778 1.00 56.16 202 LEU A CA 1
ATOM 1643 C C . LEU A 1 202 ? 31.209 -35.610 23.257 1.00 56.16 202 LEU A C 1
ATOM 1645 O O . LEU A 1 202 ? 31.119 -34.480 22.769 1.00 56.16 202 LEU A O 1
ATOM 1649 N N . ARG A 1 203 ? 30.365 -36.013 24.218 1.00 58.44 203 ARG A N 1
ATOM 1650 C CA . ARG A 1 203 ? 29.353 -35.121 24.813 1.00 58.44 203 ARG A CA 1
ATOM 1651 C C . ARG A 1 203 ? 29.971 -34.124 25.789 1.00 58.44 203 ARG A C 1
ATOM 1653 O O . ARG A 1 203 ? 29.504 -32.981 25.834 1.00 58.44 203 ARG A O 1
ATOM 1660 N N . ASP A 1 204 ? 31.009 -34.523 26.515 1.00 57.50 204 ASP A N 1
ATOM 1661 C CA . ASP A 1 204 ? 31.712 -33.647 27.450 1.00 57.50 204 ASP A CA 1
ATOM 1662 C C . ASP A 1 204 ? 32.644 -32.653 26.731 1.00 57.50 204 ASP A C 1
ATOM 1664 O O . ASP A 1 204 ? 32.645 -31.471 27.089 1.00 57.50 204 ASP A O 1
ATOM 1668 N N . GLU A 1 205 ? 33.293 -33.038 25.624 1.00 57.47 205 GLU A N 1
ATOM 1669 C CA . GLU A 1 205 ? 34.014 -32.088 24.753 1.00 57.47 205 GLU A CA 1
ATOM 1670 C C . GLU A 1 205 ? 33.076 -31.029 24.146 1.00 57.47 205 GLU A C 1
ATOM 1672 O O . GLU A 1 205 ? 33.361 -29.828 24.174 1.00 57.47 205 GLU A O 1
ATOM 1677 N N . MET A 1 206 ? 31.894 -31.440 23.673 1.00 54.34 206 MET A N 1
ATOM 1678 C CA . MET A 1 206 ? 30.897 -30.515 23.116 1.00 54.34 206 MET A CA 1
ATOM 1679 C C . MET A 1 206 ? 30.304 -29.561 24.168 1.00 54.34 206 MET A C 1
ATOM 1681 O O . MET A 1 206 ? 29.869 -28.455 23.825 1.00 54.34 206 MET A O 1
ATOM 1685 N N . ARG A 1 207 ? 30.295 -29.942 25.454 1.00 56.91 207 ARG A N 1
ATOM 1686 C CA . ARG A 1 207 ? 29.926 -29.043 26.564 1.00 56.91 207 ARG A CA 1
ATOM 1687 C C . ARG A 1 207 ? 31.035 -28.043 26.891 1.00 56.91 207 ARG A C 1
ATOM 1689 O O . ARG A 1 207 ? 30.710 -26.879 27.132 1.00 56.91 207 ARG A O 1
ATOM 1696 N N . GLY A 1 208 ? 32.303 -28.453 26.831 1.00 51.81 208 GLY A N 1
ATOM 1697 C CA . GLY A 1 208 ? 33.459 -27.568 27.028 1.00 51.81 208 GLY A CA 1
ATOM 1698 C C . GLY A 1 208 ? 33.509 -26.419 26.014 1.00 51.81 208 GLY A C 1
ATOM 1699 O O . GLY A 1 208 ? 33.595 -25.253 26.398 1.00 51.81 208 GLY A O 1
ATOM 1700 N N . ILE A 1 209 ? 33.300 -26.720 24.727 1.00 55.25 209 ILE A N 1
ATOM 1701 C CA . ILE A 1 209 ? 33.312 -25.719 23.638 1.00 55.25 209 ILE A CA 1
ATOM 1702 C C . ILE A 1 209 ? 32.165 -24.696 23.772 1.00 55.25 209 ILE A C 1
ATOM 1704 O O . ILE A 1 209 ? 32.278 -23.537 23.350 1.00 55.25 209 ILE A O 1
ATOM 1708 N N . LYS A 1 210 ? 31.038 -25.097 24.373 1.00 54.59 210 LYS A N 1
ATOM 1709 C CA . LYS A 1 210 ? 29.891 -24.207 24.608 1.00 54.59 210 LYS A CA 1
ATOM 1710 C C . LYS A 1 210 ? 30.145 -23.243 25.772 1.00 54.59 210 LYS A C 1
ATOM 1712 O O . LYS A 1 210 ? 29.759 -22.080 25.673 1.00 54.59 210 LYS A O 1
ATOM 1717 N N . ALA A 1 211 ? 30.838 -23.700 26.817 1.00 54.03 211 ALA A N 1
ATOM 1718 C CA . ALA A 1 211 ? 31.220 -22.876 27.963 1.00 54.03 211 ALA A CA 1
ATOM 1719 C C . ALA A 1 211 ? 32.323 -21.856 27.615 1.00 54.03 211 ALA A C 1
ATOM 1721 O O . ALA A 1 211 ? 32.248 -20.707 28.050 1.00 54.03 211 ALA A O 1
ATOM 1722 N N . GLU A 1 212 ? 33.294 -22.222 26.767 1.00 51.81 212 GLU A N 1
ATOM 1723 C CA . GLU A 1 212 ? 34.331 -21.289 26.287 1.00 51.81 212 GLU A CA 1
ATOM 1724 C C . GLU A 1 212 ? 33.774 -20.192 25.358 1.00 51.81 212 GLU A C 1
ATOM 1726 O O . GLU A 1 212 ? 34.235 -19.049 25.374 1.00 51.81 212 GLU A O 1
ATOM 1731 N N . ASN A 1 213 ? 32.719 -20.481 24.591 1.00 52.16 213 ASN A N 1
ATOM 1732 C CA . ASN A 1 213 ? 32.053 -19.465 23.767 1.00 52.16 213 ASN A CA 1
ATOM 1733 C C . ASN A 1 213 ? 31.153 -18.507 24.569 1.00 52.16 213 ASN A C 1
ATOM 1735 O O . ASN A 1 213 ? 30.922 -17.374 24.133 1.00 52.16 213 ASN A O 1
ATOM 1739 N N . GLU A 1 214 ? 30.643 -18.918 25.734 1.00 51.22 214 GLU A N 1
ATOM 1740 C CA . GLU A 1 214 ? 29.894 -18.025 26.630 1.00 51.22 214 GLU A CA 1
ATOM 1741 C C . GLU A 1 214 ? 30.818 -17.090 27.422 1.00 51.22 214 GLU A C 1
ATOM 1743 O O . GLU A 1 214 ? 30.480 -15.918 27.602 1.00 51.22 214 GLU A O 1
ATOM 1748 N N . THR A 1 215 ? 32.020 -17.538 27.799 1.00 51.59 215 THR A N 1
ATOM 1749 C CA . THR A 1 215 ? 33.030 -16.677 28.440 1.00 51.59 215 THR A CA 1
ATOM 1750 C C . THR A 1 215 ? 33.700 -15.704 27.464 1.00 51.59 215 THR A C 1
ATOM 1752 O O . THR A 1 215 ? 34.041 -14.591 27.859 1.00 51.59 215 THR A O 1
ATOM 1755 N N . LEU A 1 216 ? 33.794 -16.027 26.168 1.00 49.59 216 LEU A N 1
ATOM 1756 C CA . LEU A 1 216 ? 34.261 -15.080 25.140 1.00 49.59 216 LEU A CA 1
ATOM 1757 C C . LEU A 1 216 ? 33.212 -14.025 24.736 1.00 49.59 216 LEU A C 1
ATOM 1759 O O . LEU A 1 216 ? 33.569 -12.971 24.209 1.00 49.59 216 LEU A O 1
ATOM 1763 N N . LYS A 1 217 ? 31.919 -14.245 25.018 1.00 46.69 217 LYS A N 1
ATOM 1764 C CA . LYS A 1 217 ? 30.858 -13.240 24.801 1.00 46.69 217 LYS A CA 1
ATOM 1765 C C . LYS A 1 217 ? 30.765 -12.183 25.907 1.00 46.69 217 LYS A C 1
ATOM 1767 O O . LYS A 1 217 ? 30.164 -11.136 25.671 1.00 46.69 217 LYS A O 1
ATOM 1772 N N . SER A 1 218 ? 31.358 -12.415 27.081 1.00 47.38 218 SER A N 1
ATOM 1773 C CA . SER A 1 218 ? 31.321 -11.477 28.215 1.00 47.38 218 SER A CA 1
ATOM 1774 C C . SER A 1 218 ? 32.512 -10.506 28.274 1.00 47.38 218 SER A C 1
ATOM 1776 O O . SER A 1 218 ? 32.484 -9.568 29.067 1.00 47.38 218 SER A O 1
ATOM 1778 N N . SER A 1 219 ? 33.517 -10.655 27.400 1.00 42.94 219 SER A N 1
ATOM 1779 C CA . SER A 1 219 ? 34.672 -9.744 27.290 1.00 42.94 219 SER A CA 1
ATOM 1780 C C . SER A 1 219 ? 34.554 -8.705 26.162 1.00 42.94 219 SER A C 1
ATOM 1782 O O . SER A 1 219 ? 35.475 -7.917 25.929 1.00 42.94 219 SER A O 1
ATOM 1784 N N . ALA A 1 220 ? 33.401 -8.635 25.487 1.00 46.50 220 ALA A N 1
ATOM 1785 C CA . ALA A 1 220 ? 33.088 -7.546 24.569 1.00 46.50 220 ALA A CA 1
ATOM 1786 C C . ALA A 1 220 ? 32.878 -6.247 25.368 1.00 46.50 220 ALA A C 1
ATOM 1788 O O . ALA A 1 220 ? 31.861 -6.064 26.037 1.00 46.50 220 ALA A O 1
ATOM 1789 N N . GLY A 1 221 ? 33.872 -5.354 25.307 1.00 50.09 221 GLY A N 1
ATOM 1790 C CA . GLY A 1 221 ? 33.851 -4.031 25.932 1.00 50.09 221 GLY A CA 1
ATOM 1791 C C . GLY A 1 221 ? 32.593 -3.206 25.607 1.00 50.09 221 GLY A C 1
ATOM 1792 O O . GLY A 1 221 ? 31.839 -3.539 24.690 1.00 50.09 221 GLY A O 1
ATOM 1793 N N . PRO A 1 222 ? 32.347 -2.113 26.356 1.00 45.12 222 PRO A N 1
ATOM 1794 C CA . PRO A 1 222 ? 31.068 -1.413 26.363 1.00 45.12 222 PRO A CA 1
ATOM 1795 C C . PRO A 1 222 ? 30.625 -1.047 24.946 1.00 45.12 222 PRO A C 1
ATOM 1797 O O . PRO A 1 222 ? 31.304 -0.310 24.224 1.00 45.12 222 PRO A O 1
ATOM 1800 N N . ALA A 1 223 ? 29.463 -1.576 24.560 1.00 48.66 223 ALA A N 1
ATOM 1801 C CA . ALA A 1 223 ? 28.806 -1.263 23.306 1.00 48.66 223 ALA A CA 1
ATOM 1802 C C . ALA A 1 223 ? 28.715 0.260 23.143 1.00 48.66 223 ALA A C 1
ATOM 1804 O O . ALA A 1 223 ? 28.178 0.964 24.004 1.00 48.66 223 ALA A O 1
ATOM 1805 N N . LYS A 1 224 ? 29.247 0.778 22.029 1.00 48.34 224 LYS A N 1
ATOM 1806 C CA . LYS A 1 224 ? 29.112 2.195 21.674 1.00 48.34 224 LYS A CA 1
ATOM 1807 C C . LYS A 1 224 ? 27.622 2.563 21.713 1.00 48.34 224 LYS A C 1
ATOM 1809 O O . LYS A 1 224 ? 26.822 1.856 21.094 1.00 48.34 224 LYS A O 1
ATOM 1814 N N . PRO A 1 225 ? 27.226 3.636 22.420 1.00 43.50 225 PRO A N 1
ATOM 1815 C CA . PRO A 1 225 ? 25.823 3.970 22.577 1.00 43.50 225 PRO A CA 1
ATOM 1816 C C . PRO A 1 225 ? 25.209 4.259 21.209 1.00 43.50 225 PRO A C 1
ATOM 1818 O O . PRO A 1 225 ? 25.612 5.176 20.494 1.00 43.50 225 PRO A O 1
ATOM 1821 N N . ILE A 1 226 ? 24.199 3.465 20.861 1.00 45.34 226 ILE A N 1
ATOM 1822 C CA . ILE A 1 226 ? 23.279 3.744 19.765 1.00 45.34 226 ILE A CA 1
ATOM 1823 C C . ILE A 1 226 ? 22.668 5.116 20.065 1.00 45.34 226 ILE A C 1
ATOM 1825 O O . ILE A 1 226 ? 21.908 5.264 21.024 1.00 45.34 226 ILE A O 1
ATOM 1829 N N . HIS A 1 227 ? 23.024 6.134 19.278 1.00 40.84 227 HIS A N 1
ATOM 1830 C CA . HIS A 1 227 ? 22.463 7.475 19.405 1.00 40.84 227 HIS A CA 1
ATOM 1831 C C . HIS A 1 227 ? 20.954 7.425 19.135 1.00 40.84 227 HIS A C 1
ATOM 1833 O O . HIS A 1 227 ? 20.490 7.604 18.007 1.00 40.84 227 HIS A O 1
ATOM 1839 N N . LYS A 1 228 ? 20.157 7.210 20.187 1.00 48.12 228 LYS A N 1
ATOM 1840 C CA . LYS A 1 228 ? 18.739 7.563 20.187 1.00 48.12 228 LYS A CA 1
ATOM 1841 C C . LYS A 1 228 ? 18.685 9.047 19.834 1.00 48.12 228 LYS A C 1
ATOM 1843 O O . LYS A 1 228 ? 19.207 9.874 20.579 1.00 48.12 228 LYS A O 1
ATOM 1848 N N . ARG A 1 229 ? 18.097 9.387 18.683 1.00 48.41 229 ARG A N 1
ATOM 1849 C CA . ARG A 1 229 ? 17.784 10.774 18.316 1.00 48.41 229 ARG A CA 1
ATOM 1850 C C . ARG A 1 229 ? 16.901 11.356 19.418 1.00 48.41 229 ARG A C 1
ATOM 1852 O O . ARG A 1 229 ? 15.691 11.136 19.427 1.00 48.41 229 ARG A O 1
ATOM 1859 N N . GLY A 1 230 ? 17.524 12.041 20.374 1.00 53.81 230 GLY A N 1
ATOM 1860 C CA . GLY A 1 230 ? 16.835 12.727 21.451 1.00 53.81 230 GLY A CA 1
ATOM 1861 C C . GLY A 1 230 ? 15.858 13.713 20.833 1.00 53.81 230 GLY A C 1
ATOM 1862 O O . GLY A 1 230 ? 16.252 14.586 20.057 1.00 53.81 230 GLY A O 1
ATOM 1863 N N . LYS A 1 231 ? 14.565 13.544 21.122 1.00 66.75 231 LYS A N 1
ATOM 1864 C CA . LYS A 1 231 ? 13.564 14.555 20.790 1.00 66.75 231 LYS A CA 1
ATOM 1865 C C . LYS A 1 231 ? 14.005 15.839 21.491 1.00 66.75 231 LYS A C 1
ATOM 1867 O O . LYS A 1 231 ? 14.032 15.892 22.713 1.00 66.75 231 LYS A O 1
ATOM 1872 N N . MET A 1 232 ? 14.385 16.835 20.699 1.00 77.06 232 MET A N 1
ATOM 1873 C CA . MET A 1 232 ? 14.849 18.14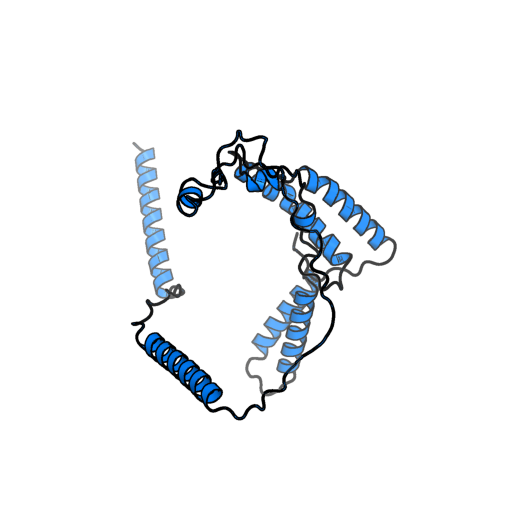5 21.153 1.00 77.06 232 MET A CA 1
ATOM 1874 C C . MET A 1 232 ? 13.892 18.702 22.219 1.00 77.06 232 MET A C 1
ATOM 1876 O O . MET A 1 232 ? 12.670 18.684 21.992 1.00 77.06 232 MET A O 1
ATOM 1880 N N . SER A 1 233 ? 14.419 19.150 23.365 1.00 83.06 233 SER A N 1
ATOM 1881 C CA . SER A 1 233 ? 13.590 19.696 24.451 1.00 83.06 233 SER A CA 1
ATOM 1882 C C . SER A 1 233 ? 12.847 20.953 23.978 1.00 83.06 233 SER A C 1
ATOM 1884 O O . SER A 1 233 ? 13.229 21.577 22.982 1.00 83.06 233 SER A O 1
ATOM 1886 N N . ALA A 1 234 ? 11.760 21.331 24.656 1.00 80.50 234 ALA A N 1
ATOM 1887 C CA . ALA A 1 234 ? 10.992 22.522 24.287 1.00 80.50 234 ALA A CA 1
ATOM 1888 C C . ALA A 1 234 ? 11.859 23.799 24.291 1.00 80.50 234 ALA A C 1
ATOM 1890 O O . ALA A 1 234 ? 11.751 24.620 23.379 1.00 80.50 234 ALA A O 1
ATOM 1891 N N . GLU A 1 235 ? 12.783 23.919 25.247 1.00 84.62 235 GLU A N 1
ATOM 1892 C CA . GLU A 1 235 ? 13.727 25.039 25.332 1.00 84.62 235 GLU A CA 1
ATOM 1893 C C . GLU A 1 235 ? 14.739 25.031 24.186 1.00 84.62 235 GLU A C 1
ATOM 1895 O O . GLU A 1 235 ? 14.964 26.055 23.541 1.00 84.62 235 GLU A O 1
ATOM 1900 N N . GLN A 1 236 ? 15.286 23.860 23.851 1.00 87.19 236 GLN A N 1
ATOM 1901 C CA . GLN A 1 236 ? 16.225 23.718 22.737 1.00 87.19 236 GLN A CA 1
ATOM 1902 C C . GLN A 1 236 ? 15.575 2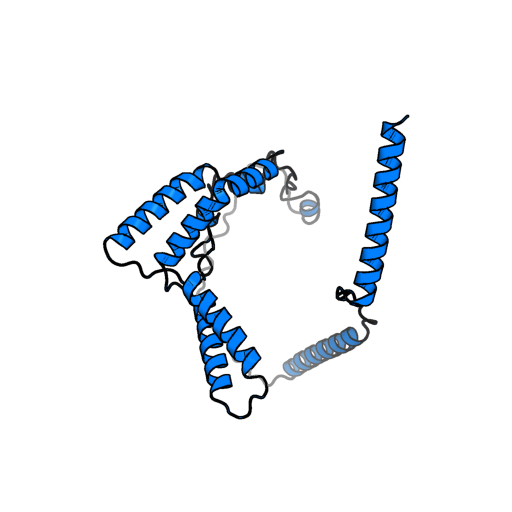4.076 21.391 1.00 87.19 236 GLN A C 1
ATOM 1904 O O . GLN A 1 236 ? 16.209 24.719 20.553 1.00 87.19 236 GLN A O 1
ATOM 1909 N N . ARG A 1 237 ? 14.292 23.739 21.194 1.00 86.38 237 ARG A N 1
ATOM 1910 C CA . ARG A 1 237 ? 13.535 24.159 20.002 1.00 86.38 237 ARG A CA 1
ATOM 1911 C C . ARG A 1 237 ? 13.328 25.667 19.959 1.00 86.38 237 ARG A C 1
ATOM 1913 O O . ARG A 1 237 ? 13.432 26.253 18.883 1.00 86.38 237 ARG A O 1
ATOM 1920 N N . LYS A 1 238 ? 13.054 26.301 21.104 1.00 90.94 238 LYS A N 1
ATOM 1921 C CA . LYS A 1 238 ? 12.891 27.758 21.189 1.00 90.94 238 LYS A CA 1
ATOM 1922 C C . LYS A 1 238 ? 14.187 28.468 20.797 1.00 90.94 238 LYS A C 1
ATOM 1924 O O . LYS A 1 238 ? 14.164 29.272 19.866 1.00 90.94 238 LYS A O 1
ATOM 1929 N N . ILE A 1 239 ? 15.314 28.062 21.380 1.00 91.62 239 ILE A N 1
ATOM 1930 C CA . ILE A 1 239 ? 16.644 28.607 21.064 1.00 91.62 239 ILE A CA 1
ATOM 1931 C C . ILE A 1 239 ? 16.992 28.386 19.584 1.00 91.62 239 ILE A C 1
ATOM 1933 O O . ILE A 1 239 ? 17.446 29.305 18.899 1.00 91.62 239 ILE A O 1
ATOM 1937 N N . GLN A 1 240 ? 16.739 27.189 19.043 1.00 90.50 240 GLN A N 1
ATOM 1938 C CA . GLN A 1 240 ? 16.991 26.919 17.626 1.00 90.50 240 GLN A CA 1
ATOM 1939 C C . GLN A 1 240 ? 16.102 27.778 16.715 1.00 90.50 240 GLN A C 1
ATOM 1941 O O . GLN A 1 240 ? 16.575 28.284 15.695 1.00 90.50 240 GLN A O 1
ATOM 1946 N N . SER A 1 241 ? 14.835 27.989 17.083 1.00 89.62 241 SER A N 1
ATOM 1947 C CA . SER A 1 241 ? 13.916 28.831 16.314 1.00 89.62 241 SER A CA 1
ATOM 1948 C C . SER A 1 241 ? 14.340 30.304 16.300 1.00 89.62 241 SER A C 1
ATOM 1950 O O . SER A 1 241 ? 14.277 30.949 15.254 1.00 89.62 241 SER A O 1
ATOM 1952 N N . GLU A 1 242 ? 14.843 30.825 17.421 1.00 92.94 242 GLU A N 1
ATOM 1953 C CA . GLU A 1 242 ? 15.371 32.190 17.527 1.00 92.94 242 GLU A CA 1
ATOM 1954 C C . GLU A 1 242 ? 16.648 32.351 16.695 1.00 92.94 242 GLU A C 1
ATOM 1956 O O . GLU A 1 242 ? 16.775 33.305 15.923 1.00 92.94 242 GLU A O 1
ATOM 1961 N N . ARG A 1 243 ? 17.541 31.356 16.738 1.00 93.88 243 ARG A N 1
ATOM 1962 C CA . ARG A 1 243 ? 18.755 31.329 15.912 1.00 93.88 243 ARG A CA 1
ATOM 1963 C C . ARG A 1 243 ? 18.435 31.318 14.414 1.00 93.88 243 ARG A C 1
ATOM 1965 O O . ARG A 1 243 ? 19.072 32.034 13.642 1.00 93.88 243 ARG A O 1
ATOM 1972 N N . MET A 1 244 ? 17.426 30.550 13.997 1.00 92.38 244 MET A N 1
ATOM 1973 C CA . MET A 1 244 ? 16.979 30.512 12.600 1.00 92.38 244 MET A CA 1
ATOM 1974 C C . MET A 1 244 ? 16.338 31.832 12.158 1.00 92.38 244 MET A C 1
ATOM 1976 O O . MET A 1 244 ? 16.597 32.294 11.045 1.00 92.38 244 MET A O 1
ATOM 1980 N N . LYS A 1 245 ? 15.553 32.483 13.027 1.00 94.56 245 LYS A N 1
ATOM 1981 C CA . LYS A 1 245 ? 15.003 33.820 12.750 1.00 94.56 245 LYS A CA 1
ATOM 1982 C C . LYS A 1 245 ? 16.113 34.852 12.540 1.00 94.56 245 LYS A C 1
ATOM 1984 O O . LYS A 1 245 ? 16.074 35.573 11.544 1.00 94.56 245 LYS A O 1
ATOM 1989 N N . ALA A 1 246 ? 17.124 34.871 13.410 1.00 93.19 246 ALA A N 1
ATOM 1990 C CA . ALA A 1 246 ? 18.272 35.770 13.281 1.00 93.19 246 ALA A CA 1
ATOM 1991 C C . ALA A 1 246 ? 19.062 35.521 11.983 1.00 93.19 246 ALA A C 1
ATOM 1993 O O . ALA A 1 246 ? 19.405 36.462 11.265 1.00 93.19 246 ALA A O 1
ATOM 1994 N N . TYR A 1 247 ? 19.286 34.251 11.628 1.00 95.38 247 TYR A N 1
ATOM 1995 C CA . TYR A 1 247 ? 19.940 33.879 10.372 1.00 95.38 247 TYR A CA 1
ATOM 1996 C C . TYR A 1 247 ? 19.180 34.401 9.142 1.00 95.38 247 TYR A C 1
ATOM 1998 O O . TYR A 1 247 ? 19.775 35.005 8.247 1.00 95.38 247 TYR A O 1
ATOM 2006 N N . HIS A 1 248 ? 17.857 34.217 9.100 1.00 92.06 248 HIS A N 1
ATOM 2007 C CA . HIS A 1 248 ? 17.044 34.694 7.982 1.00 92.06 248 HIS A CA 1
ATOM 2008 C C . HIS A 1 248 ? 16.964 36.219 7.908 1.00 92.06 248 HIS A C 1
ATOM 2010 O O . HIS A 1 248 ? 16.977 36.757 6.801 1.00 92.06 248 HIS A O 1
ATOM 2016 N N . ALA A 1 249 ? 16.928 36.915 9.046 1.00 93.62 249 ALA A N 1
ATOM 2017 C CA . ALA A 1 249 ? 17.000 38.373 9.080 1.00 93.62 249 ALA A CA 1
ATOM 2018 C C . ALA A 1 249 ? 18.315 38.876 8.462 1.00 93.62 249 ALA A C 1
ATOM 2020 O O . ALA A 1 249 ? 18.286 39.721 7.568 1.00 93.62 249 ALA A O 1
ATOM 2021 N N . ARG A 1 250 ? 19.454 38.274 8.839 1.00 93.81 250 ARG A N 1
ATOM 2022 C CA . ARG A 1 250 ? 20.765 38.619 8.267 1.00 93.81 250 ARG A CA 1
ATOM 2023 C C . ARG A 1 250 ? 20.821 38.366 6.763 1.00 93.81 250 ARG A C 1
ATOM 2025 O O . ARG A 1 250 ? 21.280 39.218 6.014 1.00 93.81 250 ARG A O 1
ATOM 2032 N N . LYS A 1 251 ? 20.300 37.223 6.308 1.00 94.94 251 LYS A N 1
ATOM 2033 C CA . LYS A 1 251 ? 20.281 36.872 4.880 1.00 94.94 251 LYS A CA 1
ATOM 2034 C C . LYS A 1 251 ? 19.390 37.811 4.056 1.00 94.94 251 LYS A C 1
ATOM 2036 O O . LYS A 1 251 ? 19.714 38.100 2.909 1.00 94.94 251 LYS A O 1
ATOM 2041 N N . ARG A 1 252 ? 18.274 38.293 4.620 1.00 92.25 252 ARG A N 1
ATOM 2042 C CA . ARG A 1 252 ? 17.420 39.301 3.966 1.00 92.25 252 ARG A CA 1
ATOM 2043 C C . ARG A 1 252 ? 18.116 40.655 3.872 1.00 92.25 252 ARG A C 1
ATOM 2045 O O . ARG A 1 252 ? 18.059 41.260 2.812 1.00 92.25 252 ARG A O 1
ATOM 2052 N N . ALA A 1 253 ? 18.792 41.088 4.936 1.00 90.69 253 ALA A N 1
ATOM 2053 C CA . ALA A 1 253 ? 19.561 42.331 4.926 1.00 90.69 253 ALA A CA 1
ATOM 2054 C C . ALA A 1 253 ? 20.713 42.282 3.908 1.00 90.69 253 ALA A C 1
ATOM 2056 O O . ALA A 1 253 ? 20.889 43.218 3.139 1.00 90.69 253 ALA A O 1
ATOM 2057 N N . GLU A 1 254 ? 21.441 41.163 3.836 1.00 91.88 254 GLU A N 1
ATOM 2058 C CA . GLU A 1 254 ? 22.503 40.967 2.841 1.00 91.88 254 GLU A CA 1
ATOM 2059 C C . GLU A 1 254 ? 21.958 40.988 1.406 1.00 91.88 254 GLU A C 1
ATOM 2061 O O . GLU A 1 254 ? 22.569 41.569 0.513 1.00 91.88 254 GLU A O 1
ATOM 2066 N N . LYS A 1 255 ? 20.787 40.378 1.179 1.00 91.75 255 LYS A N 1
ATOM 2067 C CA . LYS A 1 255 ? 20.126 40.415 -0.127 1.00 91.75 255 LYS A CA 1
ATOM 2068 C C . LYS A 1 255 ? 19.691 41.837 -0.500 1.00 91.75 255 LYS A C 1
ATOM 2070 O O . LYS A 1 255 ? 19.951 42.253 -1.619 1.00 91.75 255 LYS A O 1
ATOM 2075 N N . ALA A 1 256 ? 19.103 42.583 0.436 1.00 87.69 256 ALA A N 1
ATOM 2076 C CA . ALA A 1 256 ? 18.706 43.972 0.211 1.00 87.69 256 ALA A CA 1
ATOM 2077 C C . ALA A 1 256 ? 19.916 44.881 -0.072 1.00 87.69 256 ALA A C 1
ATOM 2079 O O . ALA A 1 256 ? 19.856 45.717 -0.962 1.00 87.69 256 ALA A O 1
ATOM 2080 N N . ALA A 1 257 ? 21.042 44.675 0.620 1.00 85.06 257 ALA A N 1
ATOM 2081 C CA . ALA A 1 257 ? 22.275 45.423 0.365 1.00 85.06 257 ALA A CA 1
ATOM 2082 C C . ALA A 1 257 ? 22.864 45.145 -1.031 1.00 85.06 257 ALA A C 1
ATOM 2084 O O . ALA A 1 257 ? 23.431 46.042 -1.642 1.00 85.06 257 ALA A O 1
ATOM 2085 N N . LYS A 1 258 ? 22.701 43.921 -1.554 1.00 84.12 258 LYS A N 1
ATOM 2086 C CA . LYS A 1 258 ? 23.115 43.548 -2.918 1.00 84.12 258 LYS A CA 1
ATOM 2087 C C . LYS A 1 258 ? 22.190 44.073 -4.018 1.00 84.12 258 LYS A C 1
ATOM 2089 O O . LYS A 1 258 ? 22.613 44.102 -5.160 1.00 84.12 258 LYS A O 1
ATOM 2094 N N . GLU A 1 259 ? 20.948 44.430 -3.700 1.00 79.06 259 GLU A N 1
ATOM 2095 C CA . GLU A 1 259 ? 19.991 44.998 -4.666 1.00 79.06 259 GLU A CA 1
ATOM 2096 C C . GLU A 1 259 ? 20.085 46.534 -4.760 1.00 79.06 259 GLU A C 1
ATOM 2098 O O . GLU A 1 259 ? 19.536 47.119 -5.687 1.00 79.06 259 GLU A O 1
ATOM 2103 N N . VAL A 1 260 ? 20.770 47.184 -3.810 1.00 77.31 260 VAL A N 1
ATOM 2104 C CA . VAL A 1 260 ? 20.976 48.648 -3.764 1.00 77.31 260 VAL A CA 1
ATOM 2105 C C . VAL A 1 260 ? 22.375 49.060 -4.260 1.00 77.31 260 VAL A C 1
ATOM 2107 O O . VAL A 1 260 ? 22.596 50.237 -4.539 1.00 77.31 260 VAL A O 1
ATOM 2110 N N . SER A 1 261 ? 23.307 48.108 -4.386 1.00 58.50 261 SER A N 1
ATOM 2111 C CA . SER A 1 261 ? 24.630 48.295 -5.003 1.00 58.50 261 SER A CA 1
ATOM 2112 C C . SER A 1 261 ? 24.624 47.898 -6.472 1.00 58.50 261 SER A C 1
ATOM 2114 O O . SER A 1 261 ? 25.520 48.420 -7.170 1.00 58.50 261 SER A O 1
#

Organism: NCBI:txid1703774

Radius of gyration: 33.78 Å; chains: 1; bounding box: 71×104×66 Å